Protein AF-A0A7S3LDG2-F1 (afdb_monomer)

Radius of gyration: 30.51 Å; Cα contacts (8 Å, |Δi|>4): 253; chains: 1; bounding box: 57×60×104 Å

Sequence (316 aa):
MTLLEIFLLYVCPTIGSIIATMMYASALHDLRRALWVGDLGVLDPFPFIFAAGCTLGWIIYGYFQWDPFLVAANLPGFFVSLWLNYGAAKLQYYRVFQRRMERNATSSHHHNMVAQQQGEERWDASPPLDSQEEEEEVAAVLGGAVGSSMGDTDDSHPDLLFFVPQETNFFRIMVAWAILATYASWFTTDKQTASTLCGWAVNVNMVFFYGAPLHTIRSVVRTHDSSAIHRPTLSMSLINTSFWMLYGVARTNVVIVAPNAAGFLLGVAQSILCMYYPVRKGRLGAVENGTTRISAPSSIHDMTPQPIAQDVDDFV

Nearest PDB structures (foldseek):
  5xpd-assembly1_A  TM=8.961E-01  e=2.579E-06  Arabidopsis thaliana
  5cth-assembly1_B  TM=8.483E-01  e=5.727E-06  Oryza sativa Japonica Group
  8iyj-assembly1_b5  TM=1.433E-01  e=5.806E+00  Mus musculus

InterPro domains:
  IPR004316 Sugar transporter SWEET repeat [PF03083] (15-82)
  IPR004316 Sugar transporter SWEET repeat [PF03083] (199-281)
  IPR047664 Sugar transporter SWEET [PTHR10791] (175-279)

Foldseek 3Di:
DDPLLCCQAPVLLVLLLVLLLVLLVVLVVLLVVCLVVLACVPPDLVLLLLQLLLLLLQLLLCVLVVNVSSNSSSVSSNVSSVVSLVSVQSSQVSVVVVVVVVVVVVVVVVVVVVVVVVVVVVVVPDDPPDDDDDPPPDPPPDDPDDDDDDDDDDPVDDPPDDGDPSRVSSVVSVVVSVVLSCCLVPPDPDSVSSSVSSLVVSVVSLVVSCVVLVVLLVVCVVVLALPSDDVVSLVSQLSSLVSQLSNCVSVVHCSSNVSSVVSNVSSVSSVVSCVRRPHDPPVVVCVVPVVPPPPPPPDPPPPDDDDDDDPDDDDD

pLDDT: mean 80.81, std 22.32, range [29.06, 98.44]

Organism: NCBI:txid265554

Mean predicted aligned error: 12.99 Å

Secondary structure (DSSP, 8-state):
--HHHHIIIIIHHHHHHHHHHHHHHHHHHHHHHHHHHTS-TT---HHHHHHHHHHHHHHHHHHHTT-HHHHHHHHHHHHHHHHHHHHHHHHHHHHHHHHHHHHHHHHHHHHHHHHHHHHHHHHHTPPPS---S-TTSSTTSS--------------S--TTPPPHHHHHHHHHHHHHHHHHHHHHHH-SSHHHHHHHHHHHHHHHHHHHTHHHHHHHHHHHHHT-GGGS-HHHHHHHHHHHHHHHHHHHHTT-HHHHHHHHHHHHHHHHHHHHHHHSPPPHHHHHHHHTT-------SSGGG--PPPPP-------

Solvent-accessible surface area (backbone atoms only — not comparable to full-atom values): 18033 Å² total; per-residue (Å²): 138,52,74,65,52,48,41,34,72,48,49,26,39,49,52,22,24,54,46,46,49,57,60,52,51,57,61,52,55,56,50,50,51,23,61,75,72,61,43,57,82,88,61,74,61,68,65,35,44,46,46,29,44,34,22,47,29,40,29,55,25,14,60,56,64,73,33,66,52,47,27,62,30,20,50,60,43,26,57,49,20,51,53,49,40,50,55,46,31,52,36,52,51,49,52,53,51,51,52,51,51,52,50,52,52,52,51,53,51,52,53,52,53,53,54,48,51,55,51,50,57,58,59,74,62,60,73,75,96,70,78,83,88,82,90,86,80,66,86,90,78,79,82,85,86,88,84,92,77,85,81,84,74,86,76,82,68,74,69,87,79,74,75,52,72,59,51,53,54,36,50,53,47,53,50,51,49,50,51,49,53,50,45,34,68,73,73,42,95,45,58,66,60,24,27,51,54,40,33,52,54,27,50,58,45,44,57,62,57,49,45,58,61,52,50,49,49,54,48,26,71,73,67,56,31,33,72,85,60,58,63,69,61,47,55,51,48,36,54,26,22,48,23,39,23,49,25,14,58,73,65,74,32,61,69,49,23,55,58,23,49,52,52,29,52,52,38,50,51,49,52,52,45,52,73,76,22,57,64,61,66,79,56,55,56,51,61,66,61,60,68,59,81,76,70,74,78,92,57,89,84,72,84,65,87,77,81,82,80,83,89,81,88,89,85,132

Structure (mmCIF, N/CA/C/O backbone):
data_AF-A0A7S3LDG2-F1
#
_entry.id   AF-A0A7S3LDG2-F1
#
loop_
_atom_site.group_PDB
_atom_site.id
_atom_site.type_symbol
_atom_site.label_atom_id
_atom_site.label_alt_id
_atom_site.label_comp_id
_atom_site.label_asym_id
_atom_site.label_entity_id
_atom_site.label_seq_id
_atom_site.pdbx_PDB_ins_code
_atom_site.Cartn_x
_atom_site.Cartn_y
_atom_site.Cartn_z
_atom_site.occupancy
_atom_site.B_iso_or_equiv
_atom_site.auth_seq_id
_atom_site.auth_comp_id
_atom_site.auth_asym_id
_atom_site.auth_atom_id
_atom_site.pdbx_PDB_model_num
ATOM 1 N N . MET A 1 1 ? -11.049 -4.145 32.630 1.00 80.12 1 MET A N 1
ATOM 2 C CA . MET A 1 1 ? -10.427 -4.570 31.366 1.00 80.12 1 MET A CA 1
ATOM 3 C C . MET A 1 1 ? -10.132 -6.060 31.465 1.00 80.12 1 MET A C 1
ATOM 5 O O . MET A 1 1 ? -9.442 -6.464 32.396 1.00 80.12 1 MET A O 1
ATOM 9 N N . THR A 1 2 ? -10.744 -6.876 30.614 1.00 95.38 2 THR A N 1
ATOM 10 C CA . THR A 1 2 ? -10.632 -8.344 30.623 1.00 95.38 2 THR A CA 1
ATOM 11 C C . THR A 1 2 ? -9.364 -8.815 29.899 1.00 95.38 2 THR A C 1
ATOM 13 O O . THR A 1 2 ? -8.773 -8.068 29.120 1.00 95.38 2 THR A O 1
ATOM 16 N N . LEU A 1 3 ? -8.948 -10.072 30.114 1.00 94.75 3 LEU A N 1
ATOM 17 C CA . LEU A 1 3 ? -7.830 -10.670 29.364 1.00 94.75 3 LEU A CA 1
ATOM 18 C C . LEU A 1 3 ? -8.085 -10.675 27.850 1.00 94.75 3 LEU A C 1
ATOM 20 O O . LEU A 1 3 ? -7.166 -10.440 27.069 1.00 94.75 3 LEU A O 1
ATOM 24 N N . LEU A 1 4 ? -9.337 -10.902 27.443 1.00 94.88 4 LEU A N 1
ATOM 25 C CA . LEU A 1 4 ? -9.741 -10.875 26.041 1.00 94.88 4 LEU A CA 1
ATOM 26 C C . LEU A 1 4 ? -9.604 -9.468 25.444 1.00 94.88 4 LEU A C 1
ATOM 28 O O . LEU A 1 4 ? -9.081 -9.325 24.344 1.00 94.88 4 LEU A O 1
ATOM 32 N N . GLU A 1 5 ? -10.014 -8.429 26.174 1.00 94.44 5 GLU A N 1
ATOM 33 C CA . GLU A 1 5 ? -9.846 -7.035 25.740 1.00 94.44 5 GLU A CA 1
ATOM 34 C C . GLU A 1 5 ? -8.369 -6.659 25.608 1.00 94.44 5 GLU A C 1
ATOM 36 O O . GLU A 1 5 ? -7.988 -6.047 24.615 1.00 94.44 5 GLU A O 1
ATOM 41 N N . ILE A 1 6 ? -7.520 -7.066 26.559 1.00 95.38 6 ILE A N 1
ATOM 42 C CA . ILE A 1 6 ? -6.069 -6.835 26.477 1.00 95.38 6 ILE A CA 1
ATOM 43 C C . ILE A 1 6 ? -5.499 -7.489 25.218 1.00 95.38 6 ILE A C 1
ATOM 45 O O . ILE A 1 6 ? -4.753 -6.865 24.461 1.00 95.38 6 ILE A O 1
ATOM 49 N N . PHE A 1 7 ? -5.868 -8.746 24.980 1.00 96.69 7 PHE A N 1
ATOM 50 C CA . PHE A 1 7 ? -5.414 -9.476 23.809 1.00 96.69 7 PHE A CA 1
ATOM 51 C C . PHE A 1 7 ? -5.850 -8.784 22.511 1.00 96.69 7 PHE A C 1
ATOM 53 O O . PHE A 1 7 ? -5.010 -8.460 21.673 1.00 96.69 7 PHE A O 1
ATOM 60 N N . LEU A 1 8 ? -7.143 -8.490 22.367 1.00 97.06 8 LEU A N 1
ATOM 61 C CA . LEU A 1 8 ? -7.692 -7.920 21.141 1.00 97.06 8 LEU A CA 1
ATOM 62 C C . LEU A 1 8 ? -7.223 -6.484 20.882 1.00 97.06 8 LEU A C 1
ATOM 64 O O . LEU A 1 8 ? -6.958 -6.147 19.734 1.00 97.06 8 LEU A O 1
ATOM 68 N N . LEU A 1 9 ? -7.109 -5.646 21.917 1.00 96.44 9 LEU A N 1
ATOM 69 C CA . LEU A 1 9 ? -6.833 -4.210 21.771 1.00 96.44 9 LEU A CA 1
ATOM 70 C C . LEU A 1 9 ? -5.348 -3.843 21.830 1.00 96.44 9 LEU A C 1
ATOM 72 O O . LEU A 1 9 ? -4.998 -2.742 21.414 1.00 96.44 9 LEU A O 1
ATOM 76 N N . TYR A 1 10 ? -4.482 -4.735 22.320 1.00 96.75 10 TYR A N 1
ATOM 77 C CA . TYR A 1 10 ? -3.044 -4.464 22.437 1.00 96.75 10 TYR A CA 1
ATOM 78 C C . TYR A 1 10 ? -2.186 -5.539 21.776 1.00 96.75 10 TYR A C 1
ATOM 80 O O . TYR A 1 10 ? -1.287 -5.208 21.005 1.00 96.75 10 TYR A O 1
ATOM 88 N N . VAL A 1 11 ? -2.452 -6.824 22.023 1.00 97.19 11 VAL A N 1
ATOM 89 C CA . VAL A 1 11 ? -1.614 -7.908 21.479 1.00 97.19 11 VAL A CA 1
ATOM 90 C C . VAL A 1 11 ? -1.823 -8.060 19.973 1.00 97.19 11 VAL A C 1
ATOM 92 O O . VAL A 1 11 ? -0.850 -8.018 19.222 1.00 97.19 11 VAL A O 1
ATOM 95 N N . CYS A 1 12 ? -3.075 -8.173 19.517 1.00 97.50 12 CYS A N 1
ATOM 96 C CA . CYS A 1 12 ? -3.403 -8.287 18.095 1.00 97.50 12 CYS A CA 1
ATOM 97 C C . CYS A 1 12 ? -2.798 -7.156 17.243 1.00 97.50 12 CYS A C 1
ATOM 99 O O . CYS A 1 12 ? -2.046 -7.468 16.317 1.00 97.50 12 CYS A O 1
ATOM 101 N N . PRO A 1 13 ? -3.039 -5.863 17.533 1.00 97.69 13 PRO A N 1
ATOM 102 C CA . PRO A 1 13 ? -2.482 -4.789 16.716 1.00 97.69 13 PRO A CA 1
ATOM 103 C C . PRO A 1 13 ? -0.955 -4.681 16.829 1.00 97.69 13 PRO A C 1
ATOM 105 O O . PRO A 1 13 ? -0.307 -4.307 15.852 1.00 97.69 13 PRO A O 1
ATOM 108 N N . THR A 1 14 ? -0.344 -5.059 17.960 1.00 97.75 14 THR A N 1
ATOM 109 C CA . THR A 1 14 ? 1.126 -5.101 18.085 1.00 97.75 14 THR A CA 1
ATOM 110 C C . THR A 1 14 ? 1.726 -6.159 17.163 1.00 97.75 14 THR A C 1
ATOM 112 O O . THR A 1 14 ? 2.640 -5.861 16.394 1.00 97.75 14 THR A O 1
ATOM 115 N N . ILE A 1 15 ? 1.191 -7.384 17.186 1.00 97.19 15 ILE A N 1
ATOM 116 C CA . ILE A 1 15 ? 1.654 -8.460 16.301 1.00 97.19 15 ILE A CA 1
ATOM 117 C C . ILE A 1 15 ? 1.398 -8.086 14.837 1.00 97.19 15 ILE A C 1
ATOM 119 O O . ILE A 1 15 ? 2.296 -8.228 14.007 1.00 97.19 15 ILE A O 1
ATOM 123 N N . GLY A 1 16 ? 0.219 -7.540 14.525 1.00 96.50 16 GLY A N 1
ATOM 124 C CA . GLY A 1 16 ? -0.091 -7.020 13.193 1.00 96.50 16 GLY A CA 1
ATOM 125 C C . GLY A 1 16 ? 0.907 -5.951 12.732 1.00 96.50 16 GLY A C 1
ATOM 126 O O . GLY A 1 16 ? 1.383 -5.991 11.603 1.00 96.50 16 GLY A O 1
ATOM 127 N N . SER A 1 17 ? 1.311 -5.035 13.612 1.00 95.88 17 SER A N 1
ATOM 128 C CA . SER A 1 17 ? 2.309 -4.000 13.292 1.00 95.88 17 SER A CA 1
ATOM 129 C C . SER A 1 17 ? 3.683 -4.594 12.954 1.00 95.88 17 SER A C 1
ATOM 131 O O . SER A 1 17 ? 4.334 -4.177 11.991 1.00 95.88 17 SER A O 1
ATOM 133 N N . ILE A 1 18 ? 4.119 -5.601 13.718 1.00 95.38 18 ILE A N 1
ATOM 134 C CA . ILE A 1 18 ? 5.397 -6.290 13.491 1.00 95.38 18 ILE A CA 1
ATOM 135 C C . ILE A 1 18 ? 5.369 -7.038 12.154 1.00 95.38 18 ILE A C 1
ATOM 137 O O . ILE A 1 18 ? 6.286 -6.890 11.345 1.00 95.38 18 ILE A O 1
ATOM 141 N N . ILE A 1 19 ? 4.305 -7.801 11.886 1.00 95.31 19 ILE A N 1
ATOM 142 C CA . ILE A 1 19 ? 4.184 -8.573 10.643 1.00 95.31 19 ILE A CA 1
ATOM 143 C C . ILE A 1 19 ? 4.097 -7.644 9.431 1.00 95.31 19 ILE A C 1
ATOM 145 O O . ILE A 1 19 ? 4.797 -7.878 8.447 1.00 95.31 19 ILE A O 1
ATOM 149 N N . ALA A 1 20 ? 3.306 -6.568 9.502 1.00 93.38 20 ALA A N 1
ATOM 150 C CA . ALA A 1 20 ? 3.241 -5.569 8.437 1.00 93.38 20 ALA A CA 1
ATOM 151 C C . ALA A 1 20 ? 4.639 -5.025 8.098 1.00 93.38 20 ALA A C 1
ATOM 153 O O . ALA A 1 20 ? 5.022 -4.980 6.929 1.00 93.38 20 ALA A O 1
ATOM 154 N N . THR A 1 21 ? 5.442 -4.718 9.122 1.00 90.88 21 THR A N 1
ATOM 155 C CA . THR A 1 21 ? 6.830 -4.264 8.951 1.00 90.88 21 THR A CA 1
ATOM 156 C C . THR A 1 21 ? 7.688 -5.297 8.215 1.00 90.88 21 THR A C 1
ATOM 158 O O . THR A 1 21 ? 8.424 -4.946 7.293 1.00 90.88 21 THR A O 1
ATOM 161 N N . MET A 1 22 ? 7.568 -6.579 8.569 1.00 91.00 22 MET A N 1
ATOM 162 C CA . MET A 1 22 ? 8.293 -7.664 7.897 1.00 91.00 22 MET A CA 1
ATOM 163 C C . MET A 1 22 ? 7.866 -7.836 6.435 1.00 91.00 22 MET A C 1
ATOM 165 O O . MET A 1 22 ? 8.712 -8.060 5.571 1.00 91.00 22 MET A O 1
ATOM 169 N N . MET A 1 23 ? 6.573 -7.697 6.133 1.00 90.12 23 MET A N 1
ATOM 170 C CA . MET A 1 23 ? 6.052 -7.842 4.770 1.00 90.12 23 MET A CA 1
ATOM 171 C C . MET A 1 23 ? 6.626 -6.791 3.807 1.00 90.12 23 MET A C 1
ATOM 173 O O . MET A 1 23 ? 6.877 -7.106 2.642 1.00 90.12 23 MET A O 1
ATOM 177 N N . TYR A 1 24 ? 6.920 -5.575 4.283 1.00 84.88 24 TYR A N 1
ATOM 178 C CA . TYR A 1 24 ? 7.561 -4.537 3.464 1.00 84.88 24 TYR A CA 1
ATOM 179 C C . TYR A 1 24 ? 8.989 -4.899 3.019 1.00 84.88 24 TYR A C 1
ATOM 181 O O . TYR A 1 24 ? 9.465 -4.383 2.006 1.00 84.88 24 TYR A O 1
ATOM 189 N N . ALA A 1 25 ? 9.670 -5.819 3.714 1.00 83.94 25 ALA A N 1
ATOM 190 C CA . ALA A 1 25 ? 11.033 -6.221 3.370 1.00 83.94 25 ALA A CA 1
ATOM 191 C C . ALA A 1 25 ? 11.132 -6.955 2.020 1.00 83.94 25 ALA A C 1
ATOM 193 O O . ALA A 1 25 ? 12.167 -6.865 1.358 1.00 83.94 25 ALA A O 1
ATOM 194 N N . SER A 1 26 ? 10.062 -7.632 1.581 1.00 82.06 26 SER A N 1
ATOM 195 C CA . SER A 1 26 ? 10.051 -8.368 0.307 1.00 82.06 26 SER A CA 1
ATOM 196 C C . SER A 1 26 ? 10.292 -7.436 -0.883 1.00 82.06 26 SER A C 1
ATOM 198 O O . SER A 1 26 ? 11.213 -7.653 -1.666 1.00 82.06 26 SER A O 1
ATOM 200 N N . ALA A 1 27 ? 9.523 -6.349 -0.984 1.00 85.00 27 ALA A N 1
ATOM 201 C CA . ALA A 1 27 ? 9.626 -5.410 -2.101 1.00 85.00 27 ALA A CA 1
ATOM 202 C C . ALA A 1 27 ? 10.972 -4.662 -2.121 1.00 85.00 27 ALA A C 1
ATOM 204 O O . ALA A 1 27 ? 11.490 -4.331 -3.189 1.00 85.00 27 ALA A O 1
ATOM 205 N N . LEU A 1 28 ? 11.571 -4.425 -0.945 1.00 87.50 28 LEU A N 1
ATOM 206 C CA . LEU A 1 28 ? 12.902 -3.819 -0.842 1.00 87.50 28 LEU A CA 1
ATOM 207 C C . LEU A 1 28 ? 13.969 -4.677 -1.511 1.00 87.50 28 LEU A C 1
ATOM 209 O O . LEU A 1 28 ? 14.847 -4.146 -2.189 1.00 87.50 28 LEU A O 1
ATOM 213 N N . HIS A 1 29 ? 13.921 -5.989 -1.293 1.00 86.81 29 HIS A N 1
ATOM 214 C CA . HIS A 1 29 ? 14.880 -6.907 -1.889 1.00 86.81 29 HIS A CA 1
ATOM 215 C C . HIS A 1 29 ? 14.775 -6.901 -3.422 1.00 86.81 29 HIS A C 1
ATOM 217 O O . HIS A 1 29 ? 15.798 -6.806 -4.105 1.00 86.81 29 HIS A O 1
ATOM 223 N N . ASP A 1 30 ? 13.553 -6.912 -3.955 1.00 88.06 30 ASP A N 1
ATOM 224 C CA . ASP A 1 30 ? 13.314 -6.956 -5.400 1.00 88.06 30 ASP A CA 1
ATOM 225 C C . ASP A 1 30 ? 13.772 -5.669 -6.097 1.00 88.06 30 ASP A C 1
ATOM 227 O O . ASP A 1 30 ? 14.489 -5.726 -7.099 1.00 88.06 30 ASP A O 1
ATOM 231 N N . LEU A 1 31 ? 13.462 -4.498 -5.530 1.00 92.88 31 LEU A N 1
ATOM 232 C CA . LEU A 1 31 ? 13.939 -3.238 -6.100 1.00 92.88 31 LEU A CA 1
ATOM 233 C C . LEU A 1 31 ? 15.450 -3.062 -5.946 1.00 92.88 31 LEU A C 1
ATOM 235 O O . LEU A 1 31 ? 16.095 -2.546 -6.854 1.00 92.88 31 LEU A O 1
ATOM 239 N N . ARG A 1 32 ? 16.046 -3.489 -4.823 1.00 93.25 32 ARG A N 1
ATOM 240 C CA . ARG A 1 32 ? 17.511 -3.458 -4.673 1.00 93.25 32 ARG A CA 1
ATOM 241 C C . ARG A 1 32 ? 18.171 -4.235 -5.801 1.00 93.25 32 ARG A C 1
ATOM 243 O O . ARG A 1 32 ? 19.106 -3.723 -6.403 1.00 93.25 32 ARG A O 1
ATOM 250 N N . ARG A 1 33 ? 17.664 -5.427 -6.121 1.00 91.94 33 ARG A N 1
ATOM 251 C CA . ARG A 1 33 ? 18.159 -6.224 -7.248 1.00 91.94 33 ARG A CA 1
ATOM 252 C C . ARG A 1 33 ? 18.033 -5.472 -8.576 1.00 91.94 33 ARG A C 1
ATOM 254 O O . ARG A 1 33 ? 19.012 -5.411 -9.309 1.00 91.94 33 ARG A O 1
ATOM 261 N N . ALA A 1 34 ? 16.882 -4.863 -8.853 1.00 92.75 34 ALA A N 1
ATOM 262 C CA . ALA A 1 34 ? 16.684 -4.059 -10.062 1.00 92.75 34 ALA A CA 1
ATOM 263 C C . ALA A 1 34 ? 17.660 -2.867 -10.145 1.00 92.75 34 ALA A C 1
ATOM 265 O O . ALA A 1 34 ? 18.230 -2.597 -11.197 1.00 92.75 34 ALA A O 1
ATOM 266 N N . LEU A 1 35 ? 17.929 -2.192 -9.021 1.00 94.19 35 LEU A N 1
ATOM 267 C CA . LEU A 1 35 ? 18.903 -1.097 -8.946 1.00 94.19 35 LEU A CA 1
ATOM 268 C C . LEU A 1 35 ? 20.339 -1.553 -9.220 1.00 94.19 35 LEU A C 1
ATOM 270 O O . LEU A 1 35 ? 21.079 -0.821 -9.868 1.00 94.19 35 LEU A O 1
ATOM 274 N N . TRP A 1 36 ? 20.725 -2.738 -8.741 1.00 93.00 36 TRP A N 1
ATOM 275 C CA . TRP A 1 36 ? 22.037 -3.325 -9.031 1.00 93.00 36 TRP A CA 1
ATOM 276 C C . TRP A 1 36 ? 22.201 -3.678 -10.509 1.00 93.00 36 TRP A C 1
ATOM 278 O O . TRP A 1 36 ? 23.270 -3.461 -11.067 1.00 93.00 36 TRP A O 1
ATOM 288 N N . VAL A 1 37 ? 21.147 -4.212 -11.131 1.00 92.62 37 VAL A N 1
ATOM 289 C CA . VAL A 1 37 ? 21.134 -4.545 -12.564 1.00 92.62 37 VAL A CA 1
ATOM 290 C C . VAL A 1 37 ? 21.054 -3.285 -13.435 1.00 92.62 37 VAL A C 1
ATOM 292 O O . VAL A 1 37 ? 21.522 -3.293 -14.567 1.00 92.62 37 VAL A O 1
ATOM 295 N N . GLY A 1 38 ? 20.486 -2.195 -12.915 1.00 91.31 38 GLY A N 1
ATOM 296 C CA . GLY A 1 38 ? 20.256 -0.964 -13.672 1.00 91.31 38 GLY A CA 1
ATOM 297 C C . GLY A 1 38 ? 19.013 -1.016 -14.565 1.00 91.31 38 GLY A C 1
ATOM 298 O O . GLY A 1 38 ? 18.793 -0.097 -15.347 1.00 91.31 38 GLY A O 1
ATOM 299 N N . ASP A 1 39 ? 18.170 -2.043 -14.424 1.00 89.62 39 ASP A N 1
ATOM 300 C CA . ASP A 1 39 ? 16.914 -2.178 -15.159 1.00 89.62 39 ASP A CA 1
ATOM 301 C C . ASP A 1 39 ? 15.796 -2.739 -14.270 1.00 89.62 39 ASP A C 1
ATOM 303 O O . ASP A 1 39 ? 16.020 -3.585 -13.402 1.00 89.62 39 ASP A O 1
ATOM 307 N N . LEU A 1 40 ? 14.565 -2.267 -14.499 1.00 87.75 40 LEU A N 1
ATOM 308 C CA . LEU A 1 40 ? 13.373 -2.759 -13.798 1.00 87.75 40 LEU A CA 1
ATOM 309 C C . LEU A 1 40 ? 13.045 -4.211 -14.173 1.00 87.75 40 LEU A C 1
ATOM 311 O O . LEU A 1 40 ? 12.457 -4.929 -13.364 1.00 87.75 40 LEU A O 1
ATOM 315 N N . GLY A 1 41 ? 13.411 -4.661 -15.378 1.00 87.31 41 GLY A N 1
ATOM 316 C CA . GLY A 1 41 ? 13.072 -5.989 -15.874 1.00 87.31 41 GLY A CA 1
ATOM 317 C C . GLY A 1 41 ? 11.570 -6.267 -15.773 1.00 87.31 41 GLY A C 1
ATOM 318 O O . GLY A 1 41 ? 10.748 -5.528 -16.313 1.00 87.31 41 GLY A O 1
ATOM 319 N N . VAL A 1 42 ? 11.220 -7.332 -15.049 1.00 84.56 42 VAL A N 1
ATOM 320 C CA . VAL A 1 42 ? 9.832 -7.772 -14.807 1.00 84.56 42 VAL A CA 1
ATOM 321 C C . VAL A 1 42 ? 9.170 -7.112 -13.590 1.00 84.56 42 VAL A C 1
ATOM 323 O O . VAL A 1 42 ? 8.019 -7.421 -13.285 1.00 84.56 42 VAL A O 1
ATOM 326 N N . LEU A 1 43 ? 9.888 -6.254 -12.859 1.00 87.75 43 LEU A N 1
ATOM 327 C CA . LEU A 1 43 ? 9.361 -5.584 -11.675 1.00 87.75 43 LEU A CA 1
ATOM 328 C C . LEU A 1 43 ? 8.421 -4.453 -12.098 1.00 87.75 43 LEU A C 1
ATOM 330 O O . LEU A 1 43 ? 8.864 -3.437 -12.633 1.00 87.75 43 LEU A O 1
ATOM 334 N N . ASP A 1 44 ? 7.129 -4.619 -11.826 1.00 88.44 44 ASP A N 1
ATOM 335 C CA . ASP A 1 44 ? 6.136 -3.568 -12.033 1.00 88.44 44 ASP A CA 1
ATOM 336 C C . ASP A 1 44 ? 6.191 -2.556 -10.874 1.00 88.44 44 ASP A C 1
ATOM 338 O O . ASP A 1 44 ? 5.944 -2.935 -9.724 1.00 88.44 44 ASP A O 1
ATOM 342 N N . PRO A 1 45 ? 6.516 -1.276 -11.131 1.00 90.75 45 PRO A N 1
ATOM 343 C CA . PRO A 1 45 ? 6.594 -0.266 -10.086 1.00 90.75 45 PRO A CA 1
ATOM 344 C C . PRO A 1 45 ? 5.231 0.351 -9.727 1.00 90.75 45 PRO A C 1
ATOM 346 O O . PRO A 1 45 ? 5.135 1.102 -8.751 1.00 90.75 45 PRO A O 1
ATOM 349 N N . PHE A 1 46 ? 4.166 0.045 -10.476 1.00 89.62 46 PHE A N 1
ATOM 350 C CA . PHE A 1 46 ? 2.834 0.612 -10.262 1.00 89.62 46 PHE A CA 1
ATOM 351 C C . PHE A 1 46 ? 2.253 0.329 -8.860 1.00 89.62 46 PHE A C 1
ATOM 353 O O . PHE A 1 46 ? 1.767 1.271 -8.224 1.00 89.62 46 PHE A O 1
ATOM 360 N N . PRO A 1 47 ? 2.363 -0.888 -8.283 1.00 90.88 47 PRO A N 1
ATOM 361 C CA . PRO A 1 47 ? 1.889 -1.164 -6.924 1.00 90.88 47 PRO A CA 1
ATOM 362 C C . PRO A 1 47 ? 2.562 -0.314 -5.837 1.00 90.88 47 PRO A C 1
ATOM 364 O O . PRO A 1 47 ? 1.948 -0.054 -4.802 1.00 90.88 47 PRO A O 1
ATOM 367 N N . PHE A 1 48 ? 3.795 0.162 -6.056 1.00 93.50 48 PHE A N 1
ATOM 368 C CA . PHE A 1 48 ? 4.507 0.993 -5.077 1.00 93.50 48 PHE A CA 1
ATOM 369 C C . PHE A 1 48 ? 3.833 2.355 -4.880 1.00 93.50 48 PHE A C 1
ATOM 371 O O . PHE A 1 48 ? 3.863 2.906 -3.777 1.00 93.50 48 PHE A O 1
ATOM 378 N N . ILE A 1 49 ? 3.190 2.886 -5.923 1.00 94.38 49 ILE A N 1
ATOM 379 C CA . ILE A 1 49 ? 2.491 4.176 -5.887 1.00 94.38 49 ILE A CA 1
ATOM 380 C C . ILE A 1 49 ? 1.271 4.085 -4.963 1.00 94.38 49 ILE A C 1
ATOM 382 O O . ILE A 1 49 ? 1.095 4.911 -4.063 1.00 94.38 49 ILE A O 1
ATOM 386 N N . PHE A 1 50 ? 0.465 3.033 -5.125 1.00 93.56 50 PHE A N 1
ATOM 387 C CA . PHE A 1 50 ? -0.692 2.783 -4.261 1.00 93.56 50 PHE A CA 1
ATOM 388 C C . PHE A 1 50 ? -0.270 2.388 -2.851 1.00 93.56 50 PHE A C 1
ATOM 390 O O . PHE A 1 50 ? -0.887 2.850 -1.901 1.00 93.56 50 PHE A O 1
ATOM 397 N N . ALA A 1 51 ? 0.821 1.635 -2.681 1.00 93.81 51 ALA A N 1
ATOM 398 C CA . ALA A 1 51 ? 1.356 1.320 -1.356 1.00 93.81 51 ALA A CA 1
ATOM 399 C C . ALA A 1 51 ? 1.702 2.588 -0.549 1.00 93.81 51 ALA A C 1
ATOM 401 O O . ALA A 1 51 ? 1.339 2.691 0.627 1.00 93.81 51 ALA A O 1
ATOM 402 N N . ALA A 1 52 ? 2.323 3.590 -1.186 1.00 95.88 52 ALA A N 1
ATOM 403 C CA . ALA A 1 52 ? 2.584 4.884 -0.553 1.00 95.88 52 ALA A CA 1
ATOM 404 C C . ALA A 1 52 ? 1.282 5.607 -0.170 1.00 95.88 52 ALA A C 1
ATOM 406 O O . ALA A 1 52 ? 1.152 6.104 0.947 1.00 95.88 52 ALA A O 1
ATOM 407 N N . GLY A 1 53 ? 0.297 5.631 -1.073 1.00 96.06 53 GLY A N 1
ATOM 408 C CA . GLY A 1 53 ? -1.014 6.222 -0.800 1.00 96.06 53 GLY A CA 1
ATOM 409 C C . GLY A 1 53 ? -1.762 5.524 0.339 1.00 96.06 53 GLY A C 1
ATOM 410 O O . GLY A 1 53 ? -2.304 6.186 1.218 1.00 96.06 53 GLY A O 1
ATOM 411 N N . CYS A 1 54 ? -1.765 4.194 0.359 1.00 95.44 54 CYS A N 1
ATOM 412 C CA . CYS A 1 54 ? -2.387 3.389 1.402 1.00 95.44 54 CYS A CA 1
ATOM 413 C C . CYS A 1 54 ? -1.754 3.641 2.770 1.00 95.44 54 CYS A C 1
ATOM 415 O O . CYS A 1 54 ? -2.467 3.907 3.734 1.00 95.44 54 CYS A O 1
ATOM 417 N N . THR A 1 55 ? -0.425 3.574 2.859 1.00 96.69 55 THR A N 1
ATOM 418 C CA . THR A 1 55 ? 0.291 3.770 4.129 1.00 96.69 55 THR A CA 1
ATOM 419 C C . THR A 1 55 ? 0.104 5.187 4.662 1.00 96.69 55 THR A C 1
ATOM 421 O O . THR A 1 55 ? -0.206 5.349 5.841 1.00 96.69 55 THR A O 1
ATOM 424 N N . LEU A 1 56 ? 0.166 6.208 3.800 1.00 98.00 56 LEU A N 1
ATOM 425 C CA . LEU A 1 56 ? -0.147 7.588 4.176 1.00 98.00 56 LEU A CA 1
ATOM 426 C C . LEU A 1 56 ? -1.599 7.743 4.650 1.00 98.00 56 LEU A C 1
ATOM 428 O O . LEU A 1 56 ? -1.847 8.341 5.697 1.00 98.00 56 LEU A O 1
ATOM 432 N N . GLY A 1 57 ? -2.554 7.168 3.918 1.00 97.81 57 GLY A N 1
ATOM 433 C CA . GLY A 1 57 ? -3.970 7.208 4.273 1.00 97.81 57 GLY A CA 1
ATOM 434 C C . GLY A 1 57 ? -4.263 6.584 5.635 1.00 97.81 57 GLY A C 1
ATOM 435 O O . GLY A 1 57 ? -5.005 7.160 6.429 1.00 97.81 57 GLY A O 1
ATOM 436 N N . TRP A 1 58 ? -3.631 5.451 5.952 1.00 97.88 58 TRP A N 1
ATOM 437 C CA . TRP A 1 58 ? -3.765 4.804 7.258 1.00 97.88 58 TRP A CA 1
ATOM 438 C C . TRP A 1 58 ? -3.100 5.584 8.392 1.00 97.88 58 TRP A C 1
ATOM 440 O O . TRP A 1 58 ? -3.637 5.599 9.498 1.00 97.88 58 TRP A O 1
ATOM 450 N N . ILE A 1 59 ? -1.979 6.264 8.131 1.00 98.25 59 ILE A N 1
ATOM 451 C CA . ILE A 1 59 ? -1.350 7.174 9.101 1.00 98.25 59 ILE A CA 1
ATOM 452 C C . ILE A 1 59 ? -2.291 8.344 9.414 1.00 98.25 59 ILE A C 1
ATOM 454 O O . ILE A 1 59 ? -2.539 8.630 10.583 1.00 98.25 59 ILE A O 1
ATOM 458 N N . ILE A 1 60 ? -2.860 8.984 8.386 1.00 97.75 60 ILE A N 1
ATOM 459 C CA . ILE A 1 60 ? -3.813 10.095 8.546 1.00 97.75 60 ILE A CA 1
ATOM 460 C C . ILE A 1 60 ? -5.070 9.624 9.289 1.00 97.75 60 ILE A C 1
ATOM 462 O O . ILE A 1 60 ? -5.526 10.270 10.231 1.00 97.75 60 ILE A O 1
ATOM 466 N N . TYR A 1 61 ? -5.621 8.473 8.900 1.00 98.00 61 TYR A N 1
ATOM 467 C CA . TYR A 1 61 ? -6.787 7.893 9.557 1.00 98.00 61 TYR A CA 1
ATOM 468 C C . TYR A 1 61 ? -6.508 7.553 11.030 1.00 98.00 61 TYR A C 1
ATOM 470 O O . TYR A 1 61 ? -7.281 7.933 11.910 1.00 98.00 61 TYR A O 1
ATOM 478 N N . GLY A 1 62 ? -5.376 6.899 11.313 1.00 97.38 62 GLY A N 1
ATOM 479 C CA . GLY A 1 62 ? -4.932 6.582 12.670 1.00 97.38 62 GLY A CA 1
ATOM 480 C C . GLY A 1 62 ? -4.743 7.831 13.530 1.00 97.38 62 GLY A C 1
ATOM 481 O O . GLY A 1 62 ? -5.157 7.841 14.688 1.00 97.38 62 GLY A O 1
ATOM 482 N N . TYR A 1 63 ? -4.219 8.917 12.951 1.00 96.75 63 TYR A N 1
ATOM 483 C CA . TYR A 1 63 ? -4.127 10.217 13.616 1.00 96.75 63 TYR A CA 1
ATOM 484 C C . TYR A 1 63 ? -5.507 10.749 14.040 1.00 96.75 63 TYR A C 1
ATOM 486 O O . TYR A 1 63 ? -5.702 11.080 15.210 1.00 96.75 63 TYR A O 1
ATOM 494 N N . PHE A 1 64 ? -6.496 10.770 13.138 1.00 95.94 64 PHE A N 1
ATOM 495 C CA . PHE A 1 64 ? -7.848 11.238 13.479 1.00 95.94 64 PHE A CA 1
ATOM 496 C C . PHE A 1 64 ? -8.579 10.326 14.473 1.00 95.94 64 PHE A C 1
ATOM 498 O O . PHE A 1 64 ? -9.392 10.804 15.266 1.00 95.94 64 PHE A O 1
ATOM 505 N N . GLN A 1 65 ? -8.293 9.024 14.450 1.00 95.25 65 GLN A N 1
ATOM 506 C CA . GLN A 1 65 ? -8.851 8.042 15.382 1.00 95.25 65 GLN A CA 1
ATOM 507 C C . GLN A 1 65 ? -8.120 7.954 16.724 1.00 95.25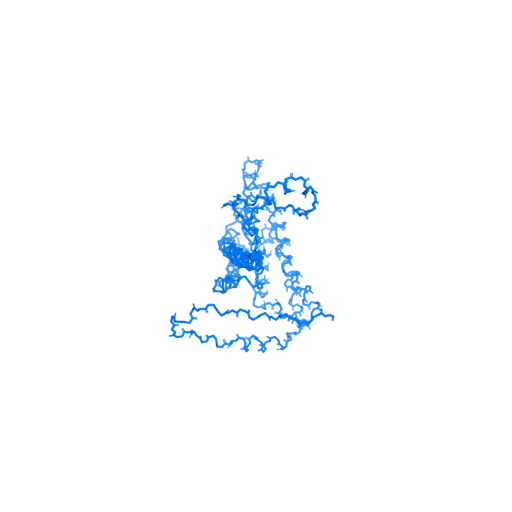 65 GLN A C 1
ATOM 509 O O . GLN A 1 65 ? -8.549 7.179 17.582 1.00 95.25 65 GLN A O 1
ATOM 514 N N . TRP A 1 66 ? -7.045 8.726 16.921 1.00 95.38 66 TRP A N 1
ATOM 515 C CA . TRP A 1 66 ? -6.155 8.590 18.080 1.00 95.38 66 TRP A CA 1
ATOM 516 C C . TRP A 1 66 ? -5.702 7.138 18.290 1.00 95.38 66 TRP A C 1
ATOM 518 O O . TRP A 1 66 ? -5.650 6.634 19.411 1.00 95.38 66 TRP A O 1
ATOM 528 N N . ASP A 1 67 ? -5.407 6.449 17.188 1.00 96.69 67 ASP A N 1
ATOM 529 C CA . ASP A 1 67 ? -4.985 5.056 17.172 1.00 96.69 67 ASP A CA 1
ATOM 530 C C . ASP A 1 67 ? -3.475 4.964 16.888 1.00 96.69 67 ASP A C 1
ATOM 532 O O . ASP A 1 67 ? -3.054 5.024 15.725 1.00 96.69 67 ASP A O 1
ATOM 536 N N . PRO A 1 68 ? -2.636 4.817 17.932 1.00 96.50 68 PRO A N 1
ATOM 537 C CA . PRO A 1 68 ? -1.191 4.765 17.758 1.00 96.50 68 PRO A CA 1
ATOM 538 C C . PRO A 1 68 ? -0.734 3.498 17.033 1.00 96.50 68 PRO A C 1
ATOM 540 O O . PRO A 1 68 ? 0.312 3.526 16.389 1.00 96.50 68 PRO A O 1
ATOM 543 N N . PHE A 1 69 ? -1.495 2.401 17.098 1.00 97.44 69 PHE A N 1
ATOM 544 C CA . PHE A 1 69 ? -1.118 1.160 16.429 1.00 97.44 69 PHE A CA 1
ATOM 545 C C . PHE A 1 69 ? -1.247 1.288 14.918 1.00 97.44 69 PHE A C 1
ATOM 547 O O . PHE A 1 69 ? -0.340 0.883 14.195 1.00 97.44 69 PHE A O 1
ATOM 554 N N . LEU A 1 70 ? -2.332 1.898 14.431 1.00 96.94 70 LEU A N 1
ATOM 555 C CA . LEU A 1 70 ? -2.497 2.166 13.000 1.00 96.94 70 LEU A CA 1
ATOM 556 C C . LEU A 1 70 ? -1.364 3.039 12.454 1.00 96.94 70 LEU A C 1
ATOM 558 O O . LEU A 1 70 ? -0.811 2.737 11.395 1.00 96.94 70 LEU A O 1
ATOM 562 N N . VAL A 1 71 ? -0.986 4.087 13.190 1.00 97.31 71 VAL A N 1
ATOM 563 C CA . VAL A 1 71 ? 0.134 4.956 12.806 1.00 97.31 71 VAL A CA 1
ATOM 564 C C . VAL A 1 71 ? 1.447 4.169 12.810 1.00 97.31 71 VAL A C 1
ATOM 566 O O . VAL A 1 71 ? 2.158 4.160 11.805 1.00 97.31 71 VAL A O 1
ATOM 569 N N . ALA A 1 72 ? 1.749 3.458 13.899 1.00 95.94 72 ALA A N 1
ATOM 570 C CA . ALA A 1 72 ? 2.994 2.710 14.055 1.00 95.94 72 ALA A CA 1
ATOM 571 C C . ALA A 1 72 ? 3.162 1.595 13.010 1.00 95.94 72 ALA A C 1
ATOM 573 O O . ALA A 1 72 ? 4.262 1.398 12.502 1.00 95.94 72 ALA A O 1
ATOM 574 N N . ALA A 1 73 ? 2.087 0.897 12.643 1.00 96.06 73 ALA A N 1
ATOM 575 C CA . ALA A 1 73 ? 2.120 -0.185 11.661 1.00 96.06 73 ALA A CA 1
ATOM 576 C C . ALA A 1 73 ? 2.392 0.287 10.228 1.00 96.06 73 ALA A C 1
ATOM 578 O O . ALA A 1 73 ? 2.957 -0.448 9.416 1.00 96.06 73 ALA A O 1
ATOM 579 N N . ASN A 1 74 ? 1.964 1.507 9.900 1.00 97.25 74 ASN A N 1
ATOM 580 C CA . ASN A 1 74 ? 2.028 2.035 8.540 1.00 97.25 74 ASN A CA 1
ATOM 581 C C . ASN A 1 74 ? 3.228 2.957 8.318 1.00 97.25 74 ASN A C 1
ATOM 583 O O . ASN A 1 74 ? 3.675 3.098 7.181 1.00 97.25 74 ASN A O 1
ATOM 587 N N . LEU A 1 75 ? 3.795 3.534 9.381 1.00 95.81 75 LEU A N 1
ATOM 588 C CA . LEU A 1 75 ? 4.929 4.449 9.284 1.00 95.81 75 LEU A CA 1
ATOM 589 C C . LEU A 1 75 ? 6.179 3.811 8.636 1.00 95.81 75 LEU A C 1
ATOM 591 O O . LEU A 1 75 ? 6.702 4.405 7.691 1.00 95.81 75 LEU A O 1
ATOM 595 N N . PRO A 1 76 ? 6.635 2.598 9.022 1.00 95.38 76 PRO A N 1
ATOM 596 C CA . PRO A 1 76 ? 7.742 1.933 8.329 1.00 95.38 76 PRO A CA 1
ATOM 597 C C . PRO A 1 76 ? 7.434 1.686 6.849 1.00 95.38 76 PRO A C 1
ATOM 599 O O . PRO A 1 76 ? 8.276 1.923 5.983 1.00 95.38 76 PRO A O 1
ATOM 602 N N . GLY A 1 77 ? 6.203 1.262 6.553 1.00 94.31 77 GLY A N 1
ATOM 603 C CA . GLY A 1 77 ? 5.729 1.017 5.194 1.00 94.31 77 GLY A CA 1
ATOM 604 C C . GLY A 1 77 ? 5.722 2.260 4.323 1.00 94.31 77 GLY A C 1
ATOM 605 O O . GLY A 1 77 ? 6.068 2.179 3.147 1.00 94.31 77 GLY A O 1
ATOM 606 N N . PHE A 1 78 ? 5.382 3.413 4.896 1.00 96.06 78 PHE A N 1
ATOM 607 C CA . PHE A 1 78 ? 5.412 4.684 4.188 1.00 96.06 78 PHE A CA 1
ATOM 608 C C . PHE A 1 78 ? 6.836 5.034 3.757 1.00 96.06 78 PHE A C 1
ATOM 610 O O . PHE A 1 78 ? 7.074 5.243 2.570 1.00 96.06 78 PHE A O 1
ATOM 617 N N . PHE A 1 79 ? 7.811 4.985 4.671 1.00 96.00 79 PHE A N 1
ATOM 618 C CA . PHE A 1 79 ? 9.215 5.249 4.332 1.00 96.00 79 PHE A CA 1
ATOM 619 C C . PHE A 1 79 ? 9.780 4.252 3.318 1.00 96.00 79 PHE A C 1
ATOM 621 O O . PHE A 1 79 ? 10.470 4.649 2.378 1.00 96.00 79 PHE A O 1
ATOM 628 N N . VAL A 1 80 ? 9.448 2.966 3.461 1.00 95.38 80 VAL A N 1
ATOM 629 C CA . VAL A 1 80 ? 9.799 1.955 2.457 1.00 95.38 80 VAL A CA 1
ATOM 630 C C . VAL A 1 80 ? 9.170 2.298 1.109 1.00 95.38 80 VAL A C 1
ATOM 632 O O . VAL A 1 80 ? 9.857 2.263 0.094 1.00 95.38 80 VAL A O 1
ATOM 635 N N . SER A 1 81 ? 7.902 2.698 1.080 1.00 95.19 81 SER A N 1
ATOM 636 C CA . SER A 1 81 ? 7.213 3.063 -0.159 1.00 95.19 81 SER A CA 1
ATOM 637 C C . SER A 1 81 ? 7.820 4.306 -0.816 1.00 95.19 81 SER A C 1
ATOM 639 O O . SER A 1 81 ? 7.929 4.337 -2.039 1.00 95.19 81 SER A O 1
ATOM 641 N N . LEU A 1 82 ? 8.282 5.298 -0.046 1.00 96.00 82 LEU A N 1
ATOM 642 C CA . LEU A 1 82 ? 9.032 6.441 -0.586 1.00 96.00 82 LEU A CA 1
ATOM 643 C C . LEU A 1 82 ? 10.313 5.978 -1.286 1.00 96.00 82 LEU A C 1
ATOM 645 O O . LEU A 1 82 ? 10.563 6.346 -2.434 1.00 96.00 82 LEU A O 1
ATOM 649 N N . TRP A 1 83 ? 11.088 5.118 -0.622 1.00 96.00 83 TRP A N 1
ATOM 650 C CA . TRP A 1 83 ? 12.299 4.539 -1.200 1.00 96.00 83 TRP A CA 1
ATOM 651 C C . TRP A 1 83 ? 12.003 3.735 -2.471 1.00 96.00 83 TRP A C 1
ATOM 653 O O . TRP A 1 83 ? 12.724 3.852 -3.464 1.00 96.00 83 TRP A O 1
ATOM 663 N N . LEU A 1 84 ? 10.923 2.947 -2.461 1.00 95.38 84 LEU A N 1
ATOM 664 C CA . LEU A 1 84 ? 10.526 2.128 -3.601 1.00 95.38 84 LEU A CA 1
ATOM 665 C C . LEU A 1 84 ? 10.165 2.978 -4.825 1.00 95.38 84 LEU A C 1
ATOM 667 O O . LEU A 1 84 ? 10.645 2.718 -5.928 1.00 95.38 84 LEU A O 1
ATOM 671 N N . ASN A 1 85 ? 9.360 4.022 -4.623 1.00 96.81 85 ASN A N 1
ATOM 672 C CA . ASN A 1 85 ? 8.968 4.935 -5.694 1.00 96.81 85 ASN A CA 1
ATOM 673 C C . ASN A 1 85 ? 10.162 5.722 -6.238 1.00 96.81 85 ASN A C 1
ATOM 675 O O . ASN A 1 85 ? 10.299 5.843 -7.454 1.00 96.81 85 ASN A O 1
ATOM 679 N N . TYR A 1 86 ? 11.055 6.191 -5.363 1.00 96.19 86 TYR A N 1
ATOM 680 C CA . TYR A 1 86 ? 12.283 6.866 -5.777 1.00 96.19 86 TYR A CA 1
ATOM 681 C C . TYR A 1 86 ? 13.177 5.956 -6.630 1.00 96.19 86 TYR A C 1
ATOM 683 O O . TYR A 1 86 ? 13.598 6.344 -7.720 1.00 96.19 86 TYR A O 1
ATOM 691 N N . GLY A 1 87 ? 13.445 4.727 -6.176 1.00 95.81 87 GLY A N 1
ATOM 692 C CA . GLY A 1 87 ? 14.290 3.796 -6.926 1.00 95.81 87 GLY A CA 1
ATOM 693 C C . GLY A 1 87 ? 13.672 3.385 -8.266 1.00 95.81 87 GLY A C 1
ATOM 694 O O . GLY A 1 87 ? 14.381 3.315 -9.268 1.00 95.81 87 GLY A O 1
ATOM 695 N N . ALA A 1 88 ? 12.351 3.192 -8.318 1.00 95.94 88 ALA A N 1
ATOM 696 C CA . ALA A 1 88 ? 11.645 2.930 -9.568 1.00 95.94 88 ALA A CA 1
ATOM 697 C C . ALA A 1 88 ? 11.714 4.118 -10.542 1.00 95.94 88 ALA A C 1
ATOM 699 O O . ALA A 1 88 ? 12.005 3.921 -11.723 1.00 95.94 88 ALA A O 1
ATOM 700 N N . ALA A 1 89 ? 11.505 5.347 -10.058 1.00 95.88 89 ALA A N 1
ATOM 701 C CA . ALA A 1 89 ? 11.636 6.553 -10.873 1.00 95.88 89 ALA A CA 1
ATOM 702 C C . ALA A 1 89 ? 13.065 6.700 -11.416 1.00 95.88 89 ALA A C 1
ATOM 704 O O . ALA A 1 89 ? 13.250 6.913 -12.612 1.00 95.88 89 ALA A O 1
ATOM 705 N N . LYS A 1 90 ? 14.083 6.484 -10.571 1.00 95.25 90 LYS A N 1
ATOM 706 C CA . LYS A 1 90 ? 15.496 6.504 -10.978 1.00 95.25 90 LYS A CA 1
ATOM 707 C C . LYS A 1 90 ? 15.778 5.544 -12.138 1.00 95.25 90 LYS A C 1
ATOM 709 O O . LYS A 1 90 ? 16.433 5.934 -13.102 1.00 95.25 90 LYS A O 1
ATOM 714 N N . LEU A 1 91 ? 15.275 4.311 -12.069 1.00 94.56 91 LEU A N 1
ATOM 715 C CA . LEU A 1 91 ? 15.446 3.329 -13.145 1.00 94.56 91 LEU A CA 1
ATOM 716 C C . LEU A 1 91 ? 14.709 3.735 -14.430 1.00 94.56 91 LEU A C 1
ATOM 718 O O . LEU A 1 91 ? 15.231 3.541 -15.526 1.00 94.56 91 LEU A O 1
ATOM 722 N N . GLN A 1 92 ? 13.530 4.351 -14.319 1.00 93.75 92 GLN A N 1
ATOM 723 C CA . GLN A 1 92 ? 12.824 4.890 -15.486 1.00 93.75 92 GLN A CA 1
ATOM 724 C C . GLN A 1 92 ? 13.599 6.034 -16.150 1.00 93.75 92 GLN A C 1
ATOM 726 O O . GLN A 1 92 ? 13.712 6.051 -17.376 1.00 93.75 92 GLN A O 1
ATOM 731 N N . TYR A 1 93 ? 14.181 6.946 -15.366 1.00 93.12 93 TYR A N 1
ATOM 732 C CA . TYR A 1 93 ? 15.054 7.997 -15.893 1.00 93.12 93 TYR A CA 1
ATOM 733 C C . TYR A 1 93 ? 16.264 7.413 -16.612 1.00 93.12 93 TYR A C 1
ATOM 735 O O . TYR A 1 93 ? 16.572 7.835 -17.726 1.00 93.12 93 TYR A O 1
ATOM 743 N N . TYR A 1 94 ? 16.912 6.414 -16.009 1.00 91.25 94 TYR A N 1
ATOM 744 C CA . TYR A 1 94 ? 18.060 5.742 -16.609 1.00 91.25 94 TYR A CA 1
ATOM 745 C C . TYR A 1 94 ? 17.706 5.126 -17.970 1.00 91.25 94 TYR A C 1
ATOM 747 O O . TYR A 1 94 ? 18.398 5.373 -18.955 1.00 91.25 94 TYR A O 1
ATOM 755 N N . ARG A 1 95 ? 16.558 4.443 -18.066 1.00 90.75 95 ARG A N 1
ATOM 756 C CA . ARG A 1 95 ? 16.052 3.875 -19.325 1.00 90.75 95 ARG A CA 1
ATOM 757 C C . ARG A 1 95 ? 15.782 4.942 -20.392 1.00 90.75 95 ARG A C 1
ATOM 759 O O . ARG A 1 95 ? 16.095 4.733 -21.561 1.00 90.75 95 ARG A O 1
ATOM 766 N N . VAL A 1 96 ? 15.188 6.080 -20.023 1.00 89.75 96 VAL A N 1
ATOM 767 C CA . VAL A 1 96 ? 14.951 7.191 -20.967 1.00 89.75 96 VAL A CA 1
ATOM 768 C C . VAL A 1 96 ? 16.274 7.781 -21.449 1.00 89.75 96 VAL A C 1
ATOM 770 O O . VAL A 1 96 ? 16.435 8.037 -22.640 1.00 89.75 96 VAL A O 1
ATOM 773 N N . PHE A 1 97 ? 17.224 7.973 -20.537 1.00 89.25 97 PHE A N 1
ATOM 774 C CA . PHE A 1 97 ? 18.541 8.509 -20.851 1.00 89.25 97 PHE A CA 1
ATOM 775 C C . PHE A 1 97 ? 19.319 7.601 -21.812 1.00 89.25 97 PHE A C 1
ATOM 777 O O . PHE A 1 97 ? 19.819 8.086 -22.824 1.00 89.25 97 PHE A O 1
ATOM 784 N N . GLN A 1 98 ? 19.338 6.288 -21.557 1.00 88.31 98 GLN A N 1
ATOM 785 C CA . GLN A 1 98 ? 19.960 5.303 -22.448 1.00 88.31 98 GLN A CA 1
ATOM 786 C C . GLN A 1 98 ? 19.358 5.349 -23.856 1.00 88.31 98 GLN A C 1
ATOM 788 O O . GLN A 1 98 ? 20.086 5.523 -24.829 1.00 88.31 98 GLN A O 1
ATOM 793 N N . ARG A 1 99 ? 18.023 5.328 -23.970 1.00 88.06 99 ARG A N 1
ATOM 794 C CA . ARG A 1 99 ? 17.335 5.411 -25.271 1.00 88.06 99 ARG A CA 1
ATOM 795 C C . ARG A 1 99 ? 17.648 6.695 -26.035 1.00 88.06 99 ARG A C 1
ATOM 797 O O . ARG A 1 99 ? 17.731 6.680 -27.259 1.00 88.06 99 ARG A O 1
ATOM 804 N N . ARG A 1 100 ? 17.799 7.824 -25.331 1.00 87.44 100 ARG A N 1
ATOM 805 C CA . ARG A 1 100 ? 18.186 9.099 -25.957 1.00 87.44 100 ARG A CA 1
ATOM 806 C C . ARG A 1 100 ? 19.612 9.041 -26.496 1.00 87.44 100 ARG A C 1
ATOM 808 O O . ARG A 1 100 ? 19.840 9.498 -27.610 1.00 87.44 100 ARG A O 1
ATOM 815 N N . MET A 1 101 ? 20.549 8.468 -25.740 1.00 87.56 101 MET A N 1
ATOM 816 C CA . MET A 1 101 ? 21.926 8.284 -26.205 1.00 87.56 101 MET A CA 1
ATOM 817 C C . MET A 1 101 ? 21.998 7.373 -27.432 1.00 87.56 101 MET A C 1
ATOM 819 O O . MET A 1 101 ? 22.640 7.739 -28.412 1.00 87.56 101 MET A O 1
ATOM 823 N N . GLU A 1 102 ? 21.297 6.239 -27.408 1.00 89.19 102 GLU A N 1
ATOM 824 C CA . GLU A 1 102 ? 21.220 5.304 -28.537 1.00 89.19 102 GLU A CA 1
ATOM 825 C C . GLU A 1 102 ? 20.642 5.980 -29.783 1.00 89.19 102 GLU A C 1
ATOM 827 O O . GLU A 1 102 ? 21.263 5.958 -30.843 1.00 89.19 102 GLU A O 1
ATOM 832 N N . ARG A 1 103 ? 19.506 6.678 -29.647 1.00 86.06 103 ARG A N 1
ATOM 833 C CA . ARG A 1 103 ? 18.882 7.417 -30.753 1.00 86.06 103 ARG A CA 1
ATOM 834 C C . ARG A 1 103 ? 19.815 8.475 -31.343 1.00 86.06 103 ARG A C 1
ATOM 836 O O . ARG A 1 103 ? 19.902 8.597 -32.562 1.00 86.06 103 ARG A O 1
ATOM 843 N N . ASN A 1 104 ? 20.526 9.222 -30.500 1.00 87.12 104 ASN A N 1
ATOM 844 C CA . ASN A 1 104 ? 21.466 10.247 -30.954 1.00 87.12 104 ASN A CA 1
ATOM 845 C C . ASN A 1 104 ? 22.690 9.637 -31.655 1.00 87.12 104 ASN A C 1
ATOM 847 O O . ASN A 1 104 ? 23.189 10.220 -32.619 1.00 87.12 104 ASN A O 1
ATOM 851 N N . ALA A 1 105 ? 23.152 8.463 -31.212 1.00 88.31 105 ALA A N 1
ATOM 852 C CA . ALA A 1 105 ? 24.225 7.725 -31.869 1.00 88.31 105 ALA A CA 1
ATOM 853 C C . ALA A 1 105 ? 23.785 7.213 -33.251 1.00 88.31 105 ALA A C 1
ATOM 855 O O . ALA A 1 105 ? 24.491 7.438 -34.234 1.00 88.31 105 ALA A O 1
ATOM 856 N N . THR A 1 106 ? 22.595 6.608 -33.358 1.00 86.38 106 THR A N 1
ATOM 857 C CA . THR A 1 106 ? 22.037 6.141 -34.640 1.00 86.38 106 THR A CA 1
ATOM 858 C C . THR A 1 106 ? 21.773 7.299 -35.602 1.00 86.38 106 THR A C 1
ATOM 860 O O . THR A 1 106 ? 22.126 7.205 -36.774 1.00 86.38 106 THR A O 1
ATOM 863 N N . SER A 1 107 ? 21.216 8.413 -35.115 1.00 85.69 107 SER A N 1
ATOM 864 C CA . SER A 1 107 ? 20.968 9.608 -35.931 1.00 85.69 107 SER A CA 1
ATOM 865 C C . SER A 1 107 ? 22.268 10.220 -36.452 1.00 85.69 107 SER A C 1
ATOM 867 O O . SER A 1 107 ? 22.353 10.547 -37.631 1.00 85.69 107 SER A O 1
ATOM 869 N N . SER A 1 108 ? 23.294 10.339 -35.601 1.00 82.56 108 SER A N 1
ATOM 870 C CA . SER A 1 108 ? 24.620 10.819 -36.016 1.00 82.56 108 SER A CA 1
ATOM 871 C C . SER A 1 108 ? 25.257 9.891 -37.052 1.00 82.56 108 SER A C 1
ATOM 873 O O . SER A 1 108 ? 25.837 10.359 -38.028 1.00 82.56 108 SER A O 1
ATOM 875 N N . HIS A 1 109 ? 25.127 8.572 -36.874 1.00 82.31 109 HIS A N 1
ATOM 876 C CA . HIS A 1 109 ? 25.653 7.597 -37.826 1.00 82.31 109 HIS A CA 1
ATOM 877 C C . HIS A 1 109 ? 24.952 7.694 -39.187 1.00 82.31 109 HIS A C 1
ATOM 879 O O . HIS A 1 109 ? 25.625 7.757 -40.212 1.00 82.31 109 HIS A O 1
ATOM 885 N N . HIS A 1 110 ? 23.620 7.798 -39.197 1.00 79.69 110 HIS A N 1
ATOM 886 C CA . HIS A 1 110 ? 22.845 7.985 -40.423 1.00 79.69 110 HIS A CA 1
ATOM 887 C C . HIS A 1 110 ? 23.220 9.286 -41.148 1.00 79.69 110 HIS A C 1
ATOM 889 O O . HIS A 1 110 ? 23.444 9.271 -42.355 1.00 79.69 110 HIS A O 1
ATOM 895 N N . HIS A 1 111 ? 23.374 10.392 -40.411 1.00 78.38 111 HIS A N 1
ATOM 896 C CA . HIS A 1 111 ? 23.780 11.677 -40.986 1.00 78.38 111 HIS A CA 1
ATOM 897 C C . HIS A 1 111 ? 25.176 11.607 -41.628 1.00 78.38 111 HIS A C 1
ATOM 899 O O . HIS A 1 111 ? 25.374 12.114 -42.729 1.00 78.38 111 HIS A O 1
ATOM 905 N N . ASN A 1 112 ? 26.125 10.916 -40.983 1.00 81.06 112 ASN A N 1
ATOM 906 C CA . ASN A 1 112 ? 27.466 10.703 -41.533 1.00 81.06 112 ASN A CA 1
ATOM 907 C C . ASN A 1 112 ? 27.448 9.828 -42.799 1.00 81.06 112 ASN A C 1
ATOM 909 O O . ASN A 1 112 ? 28.173 10.129 -43.742 1.00 81.06 112 ASN A O 1
ATOM 913 N N . MET A 1 113 ? 26.615 8.780 -42.846 1.00 78.44 113 MET A N 1
ATOM 914 C CA . MET A 1 113 ? 26.474 7.929 -44.037 1.00 78.44 113 MET A CA 1
ATOM 915 C C . MET A 1 113 ? 25.895 8.698 -45.229 1.00 78.44 113 MET A C 1
ATOM 917 O O . MET A 1 113 ? 26.424 8.597 -46.333 1.00 78.44 113 MET A O 1
ATOM 921 N N . VAL A 1 114 ? 24.847 9.500 -45.006 1.00 81.38 114 VAL A N 1
ATOM 922 C CA . VAL A 1 114 ? 24.240 10.335 -46.056 1.00 81.38 114 VAL A CA 1
ATOM 923 C C . VAL A 1 114 ? 25.228 11.396 -46.547 1.00 81.38 114 VAL A C 1
ATOM 925 O O . VAL A 1 114 ? 25.369 11.585 -47.752 1.00 81.38 114 VAL A O 1
ATOM 928 N N . ALA A 1 115 ? 25.961 12.049 -45.640 1.00 77.50 115 ALA A N 1
ATOM 929 C CA . ALA A 1 115 ? 26.982 13.028 -46.011 1.00 77.50 115 ALA A CA 1
ATOM 930 C C . ALA A 1 115 ? 28.122 12.405 -46.838 1.00 77.50 115 ALA A C 1
ATOM 932 O O . ALA A 1 115 ? 28.635 13.045 -47.755 1.00 77.50 115 ALA A O 1
ATOM 933 N N . GLN A 1 116 ? 28.503 11.157 -46.545 1.00 76.44 116 GLN A N 1
ATOM 934 C CA . GLN A 1 116 ? 29.522 10.439 -47.308 1.00 76.44 116 GLN A CA 1
ATOM 935 C C . GLN A 1 116 ? 29.018 10.045 -48.704 1.00 76.44 116 GLN A C 1
ATOM 937 O O . GLN A 1 116 ? 29.722 10.295 -49.678 1.00 76.44 116 GLN A O 1
ATOM 942 N N . GLN A 1 117 ? 27.787 9.534 -48.820 1.00 73.81 117 GLN A N 1
ATOM 943 C CA . GLN A 1 117 ? 27.171 9.219 -50.116 1.00 73.81 117 GLN A CA 1
ATOM 944 C C . GLN A 1 117 ? 27.015 10.462 -50.999 1.00 73.81 117 GLN A C 1
ATOM 946 O O . GLN A 1 117 ? 27.374 10.432 -52.170 1.00 73.81 117 GLN A O 1
ATOM 951 N N . GLN A 1 118 ? 26.565 11.586 -50.434 1.00 71.25 118 GLN A N 1
ATOM 952 C CA . GLN A 1 118 ? 26.482 12.853 -51.169 1.00 71.25 118 GLN A CA 1
ATOM 953 C C . GLN A 1 118 ? 27.864 13.390 -51.570 1.00 71.25 118 GLN A C 1
ATOM 955 O O . GLN A 1 118 ? 28.001 14.036 -52.607 1.00 71.25 118 GLN A O 1
ATOM 960 N N . GLY A 1 119 ? 28.896 13.142 -50.758 1.00 69.12 119 GLY A N 1
ATOM 961 C CA . GLY A 1 119 ? 30.281 13.464 -51.101 1.00 69.12 119 GLY A CA 1
ATOM 962 C C . GLY A 1 119 ? 30.821 12.620 -52.260 1.00 69.12 119 GLY A C 1
ATOM 963 O O . GLY A 1 119 ? 31.494 13.164 -53.133 1.00 69.12 119 GLY A O 1
ATOM 964 N N . GLU A 1 120 ? 30.500 11.324 -52.285 1.00 64.94 120 GLU A N 1
ATOM 965 C CA . GLU A 1 120 ? 30.882 10.381 -53.346 1.00 64.94 120 GLU A CA 1
ATOM 966 C C . GLU A 1 120 ? 30.142 10.677 -54.661 1.00 64.94 120 GLU A C 1
ATOM 968 O O . GLU A 1 120 ? 30.793 10.880 -55.685 1.00 64.94 120 GLU A O 1
ATOM 973 N N . GLU A 1 121 ? 28.815 10.853 -54.632 1.00 63.97 121 GLU A N 1
ATOM 974 C CA . GLU A 1 121 ? 28.027 11.243 -55.816 1.00 63.97 121 GLU A CA 1
ATOM 975 C C . GLU A 1 121 ? 28.495 12.581 -56.411 1.00 63.97 121 GLU A C 1
ATOM 977 O O . GLU A 1 121 ? 28.520 12.764 -57.630 1.00 63.97 121 GLU A O 1
ATOM 982 N N . ARG A 1 122 ? 28.916 13.527 -55.561 1.00 56.94 122 ARG A N 1
ATOM 983 C CA . ARG A 1 122 ? 29.437 14.827 -56.002 1.00 56.94 122 ARG A CA 1
ATOM 984 C C . ARG A 1 122 ? 30.829 14.740 -56.634 1.00 56.94 122 ARG A C 1
ATOM 986 O O . ARG A 1 122 ? 31.153 15.587 -57.462 1.00 56.94 122 ARG A O 1
ATOM 993 N N . TRP A 1 123 ? 31.653 13.765 -56.251 1.00 57.22 123 TRP A N 1
ATOM 994 C CA . TRP A 1 123 ? 32.973 13.541 -56.850 1.00 57.22 123 TRP A CA 1
ATOM 995 C C . TRP A 1 123 ? 32.871 12.833 -58.208 1.00 57.22 123 TRP A C 1
ATOM 997 O O . TRP A 1 123 ? 33.555 13.222 -59.160 1.00 57.22 123 TRP A O 1
ATOM 1007 N N . ASP A 1 124 ? 31.953 11.872 -58.321 1.00 58.91 124 ASP A N 1
ATOM 1008 C CA . ASP A 1 124 ? 31.668 11.143 -59.564 1.00 58.91 124 ASP A CA 1
ATOM 1009 C C . ASP A 1 124 ? 30.979 12.020 -60.626 1.00 58.91 124 ASP A C 1
ATOM 1011 O O . ASP A 1 124 ? 31.062 11.740 -61.821 1.00 58.91 124 ASP A O 1
ATOM 1015 N N . ALA A 1 125 ? 30.371 13.136 -60.212 1.00 58.91 125 ALA A N 1
ATOM 1016 C CA . ALA A 1 125 ? 29.816 14.171 -61.085 1.00 58.91 125 ALA A CA 1
ATOM 1017 C C . ALA A 1 125 ? 30.854 15.208 -61.571 1.00 58.91 125 ALA A C 1
ATOM 1019 O O . ALA A 1 125 ? 30.497 16.345 -61.887 1.00 58.91 125 ALA A O 1
ATOM 1020 N N . SER A 1 126 ? 32.141 14.852 -61.637 1.00 55.50 126 SER A N 1
ATOM 1021 C CA . SER A 1 126 ? 33.145 15.709 -62.277 1.00 55.50 126 SER A CA 1
ATOM 1022 C C . SER A 1 126 ? 32.841 15.812 -63.782 1.00 55.50 126 SER A C 1
ATOM 1024 O O . SER A 1 126 ? 32.843 14.781 -64.461 1.00 55.50 126 SER A O 1
ATOM 1026 N N . PRO A 1 127 ? 32.568 17.011 -64.337 1.00 55.34 127 PRO A N 1
ATOM 1027 C CA . PRO A 1 127 ? 32.296 17.142 -65.763 1.00 55.34 127 PRO A CA 1
ATOM 1028 C C . PRO A 1 127 ? 33.538 16.732 -66.572 1.00 55.34 127 PRO A C 1
ATOM 1030 O O . PRO A 1 127 ? 34.665 16.914 -66.092 1.00 55.34 127 PRO A O 1
ATOM 1033 N N . PRO A 1 128 ? 33.375 16.184 -67.793 1.00 48.59 128 PRO A N 1
ATOM 1034 C CA . PRO A 1 128 ? 34.509 15.950 -68.674 1.00 48.59 128 PRO A CA 1
ATOM 1035 C C . PRO A 1 128 ? 35.262 17.268 -68.852 1.00 48.59 128 PRO A C 1
ATOM 1037 O O . PRO A 1 128 ? 34.643 18.307 -69.067 1.00 48.59 128 PRO A O 1
ATOM 1040 N N . LEU A 1 129 ? 36.589 17.224 -68.745 1.00 51.25 129 LEU A N 1
ATOM 1041 C CA . LEU A 1 129 ? 37.455 18.351 -69.074 1.00 51.25 129 LEU A CA 1
ATOM 1042 C C . LEU A 1 129 ? 37.343 18.640 -70.573 1.00 51.25 129 LEU A C 1
ATOM 1044 O O . LEU A 1 129 ? 38.163 18.165 -71.351 1.00 51.25 129 LEU A O 1
ATOM 1048 N N . ASP A 1 130 ? 36.329 19.398 -70.968 1.00 44.25 130 ASP A N 1
ATOM 1049 C CA . ASP A 1 130 ? 36.424 20.280 -72.117 1.00 44.25 130 ASP A CA 1
ATOM 1050 C C . ASP A 1 130 ? 35.372 21.389 -72.064 1.00 44.25 130 ASP A C 1
ATOM 1052 O O . ASP A 1 130 ? 34.265 21.210 -71.560 1.00 44.25 130 ASP A O 1
ATOM 1056 N N . SER A 1 131 ? 35.760 22.538 -72.613 1.00 39.31 131 SER A N 1
ATOM 1057 C CA . SER A 1 131 ? 35.015 23.802 -72.709 1.00 39.31 131 SER A CA 1
ATOM 1058 C C . SER A 1 131 ? 34.652 24.481 -71.383 1.00 39.31 131 SER A C 1
ATOM 1060 O O . SER A 1 131 ? 33.584 24.315 -70.803 1.00 39.31 131 SER A O 1
ATOM 1062 N N . GLN A 1 132 ? 35.584 25.335 -70.954 1.00 47.66 132 GLN A N 1
ATOM 1063 C CA . GLN A 1 132 ? 35.269 26.557 -70.223 1.00 47.66 132 GLN A CA 1
ATOM 1064 C C . GLN A 1 132 ? 34.209 27.372 -70.985 1.00 47.66 132 GLN A C 1
ATOM 1066 O O . GLN A 1 132 ? 34.244 27.401 -72.212 1.00 47.66 132 GLN A O 1
ATOM 1071 N N . GLU A 1 133 ? 33.377 28.082 -70.214 1.00 47.47 133 GLU A N 1
ATOM 1072 C CA . GLU A 1 133 ? 32.420 29.118 -70.638 1.00 47.47 133 GLU A CA 1
ATOM 1073 C C . GLU A 1 133 ? 31.122 28.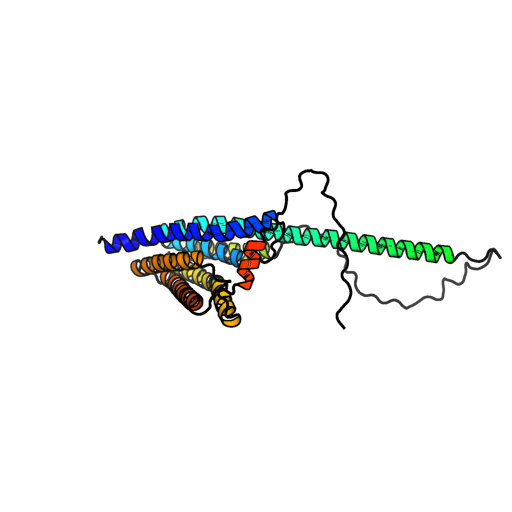587 -71.276 1.00 47.47 133 GLU A C 1
ATOM 1075 O O . GLU A 1 133 ? 31.118 28.259 -72.452 1.00 47.47 133 GLU A O 1
ATOM 1080 N N . GLU A 1 134 ? 30.020 28.525 -70.498 1.00 44.81 134 GLU A N 1
ATOM 1081 C CA . GLU A 1 134 ? 28.701 29.107 -70.878 1.00 44.81 134 GLU A CA 1
ATOM 1082 C C . GLU A 1 134 ? 27.487 28.762 -69.974 1.00 44.81 134 GLU A C 1
ATOM 1084 O O . GLU A 1 134 ? 26.408 29.300 -70.202 1.00 44.81 134 GLU A O 1
ATOM 1089 N N . GLU A 1 135 ? 27.584 27.974 -68.898 1.00 43.06 135 GLU A N 1
ATOM 1090 C CA . GLU A 1 135 ? 26.380 27.619 -68.103 1.00 43.06 135 GLU A CA 1
ATOM 1091 C C . GLU A 1 135 ? 26.163 28.441 -66.815 1.00 43.06 135 GLU A C 1
ATOM 1093 O O . GLU A 1 135 ? 25.952 27.884 -65.740 1.00 43.06 135 GLU A O 1
ATOM 1098 N N . GLU A 1 136 ? 26.153 29.777 -66.904 1.00 42.38 136 GLU A N 1
ATOM 1099 C CA . GLU A 1 136 ? 25.717 30.641 -65.783 1.00 42.38 136 GLU A CA 1
ATOM 1100 C C . GLU A 1 136 ? 24.318 31.273 -65.979 1.00 42.38 136 GLU A C 1
ATOM 1102 O O . GLU A 1 136 ? 23.873 32.054 -65.143 1.00 42.38 136 GLU A O 1
ATOM 1107 N N . GLU A 1 137 ? 23.555 30.900 -67.020 1.00 40.06 137 GLU A N 1
ATOM 1108 C CA . GLU A 1 137 ? 22.283 31.587 -67.340 1.00 40.06 137 GLU A CA 1
ATOM 1109 C C . GLU A 1 137 ? 21.066 30.683 -67.643 1.00 40.06 137 GLU A C 1
ATOM 1111 O O . GLU A 1 137 ? 20.132 31.107 -68.318 1.00 40.06 137 GLU A O 1
ATOM 1116 N N . VAL A 1 138 ? 21.008 29.439 -67.140 1.00 37.97 138 VAL A N 1
ATOM 1117 C CA . VAL A 1 138 ? 19.822 28.565 -67.373 1.00 37.97 138 VAL A CA 1
ATOM 1118 C C . VAL A 1 138 ? 19.224 27.940 -66.101 1.00 37.97 138 VAL A C 1
ATOM 1120 O O . VAL A 1 138 ? 18.048 27.576 -66.082 1.00 37.97 138 VAL A O 1
ATOM 1123 N N . ALA A 1 139 ? 19.943 27.910 -64.975 1.00 37.84 139 ALA A N 1
ATOM 1124 C CA . ALA A 1 139 ? 19.444 27.276 -63.745 1.00 37.84 139 ALA A CA 1
ATOM 1125 C C . ALA A 1 139 ? 18.420 28.117 -62.945 1.00 37.84 139 ALA A C 1
ATOM 1127 O O . ALA A 1 139 ? 17.803 27.612 -62.009 1.00 37.84 139 ALA A O 1
ATOM 1128 N N . ALA A 1 140 ? 18.195 29.386 -63.304 1.00 37.34 140 ALA A N 1
ATOM 1129 C CA . ALA A 1 140 ? 17.336 30.293 -62.535 1.00 37.34 140 ALA A CA 1
ATOM 1130 C C . ALA A 1 140 ? 15.833 30.236 -62.894 1.00 37.34 140 ALA A C 1
ATOM 1132 O O . ALA A 1 140 ? 15.038 30.926 -62.256 1.00 37.34 140 ALA A O 1
ATOM 1133 N N . VAL A 1 141 ? 15.412 29.445 -63.895 1.00 41.31 141 VAL A N 1
ATOM 1134 C CA . VAL A 1 141 ? 14.047 29.553 -64.464 1.00 41.31 141 VAL A CA 1
ATOM 1135 C C . VAL A 1 141 ? 13.201 28.267 -64.382 1.00 41.31 141 VAL A C 1
ATOM 1137 O O . VAL A 1 141 ? 11.980 28.352 -64.495 1.00 41.31 141 VAL A O 1
ATOM 1140 N N . LEU A 1 142 ? 13.763 27.081 -64.108 1.00 37.19 142 LEU A N 1
ATOM 1141 C CA . LEU A 1 142 ? 13.002 25.816 -64.170 1.00 37.19 142 LEU A CA 1
ATOM 1142 C C . LEU A 1 142 ? 13.250 24.872 -62.982 1.00 37.19 142 LEU A C 1
ATOM 1144 O O . LEU A 1 142 ? 13.968 23.886 -63.101 1.00 37.19 142 LEU A O 1
ATOM 1148 N N . GLY A 1 143 ? 12.594 25.123 -61.846 1.00 32.88 143 GLY A N 1
ATOM 1149 C CA . GLY A 1 143 ? 12.660 24.191 -60.712 1.00 32.88 143 GLY A CA 1
ATOM 1150 C C . GLY A 1 143 ? 11.633 24.399 -59.606 1.00 32.88 143 GLY A C 1
ATOM 1151 O O . GLY A 1 143 ? 11.906 24.099 -58.449 1.00 32.88 143 GLY A O 1
ATOM 1152 N N . GLY A 1 144 ? 10.458 24.941 -59.931 1.00 34.19 144 GLY A N 1
ATOM 1153 C CA . GLY A 1 144 ? 9.308 24.878 -59.037 1.00 34.19 144 GLY A CA 1
ATOM 1154 C C . GLY A 1 144 ? 8.740 23.456 -58.988 1.00 34.19 144 GLY A C 1
ATOM 1155 O O . GLY A 1 144 ? 8.427 22.893 -60.030 1.00 34.19 144 GLY A O 1
ATOM 1156 N N . ALA A 1 145 ? 8.547 22.957 -57.764 1.00 38.59 145 ALA A N 1
ATOM 1157 C CA . ALA A 1 145 ? 7.806 21.754 -57.369 1.00 38.59 145 ALA A CA 1
ATOM 1158 C C . ALA A 1 145 ? 8.440 20.385 -57.697 1.00 38.59 145 ALA A C 1
ATOM 1160 O O . ALA A 1 145 ? 8.430 19.940 -58.834 1.00 38.59 145 ALA A O 1
ATOM 1161 N N . VAL A 1 146 ? 8.884 19.670 -56.652 1.00 34.09 146 VAL A N 1
ATOM 1162 C CA . VAL A 1 146 ? 8.320 18.392 -56.149 1.00 34.09 146 VAL A CA 1
ATOM 1163 C C . VAL A 1 146 ? 9.224 17.892 -55.012 1.00 34.09 146 VAL A C 1
ATOM 1165 O O . VAL A 1 146 ? 10.419 17.705 -55.203 1.00 34.09 146 VAL A O 1
ATOM 1168 N N . GLY A 1 147 ? 8.656 17.680 -53.820 1.00 29.50 147 GLY A N 1
ATOM 1169 C CA . GLY A 1 147 ? 9.393 17.151 -52.667 1.00 29.50 147 GLY A CA 1
ATOM 1170 C C . GLY A 1 147 ? 8.687 17.380 -51.334 1.00 29.50 147 GLY A C 1
ATOM 1171 O O . GLY A 1 147 ? 9.177 18.094 -50.471 1.00 29.50 147 GLY A O 1
ATOM 1172 N N . SER A 1 148 ? 7.497 16.808 -51.182 1.00 37.59 148 SER A N 1
ATOM 1173 C CA . SER A 1 148 ? 6.781 16.706 -49.911 1.00 37.59 148 SER A CA 1
ATOM 1174 C C . SER A 1 148 ? 7.517 15.801 -48.912 1.00 37.59 148 SER A C 1
ATOM 1176 O O . SER A 1 148 ? 7.647 14.607 -49.166 1.00 37.59 148 SER A O 1
ATOM 1178 N N . SER A 1 149 ? 7.890 16.344 -47.753 1.00 29.06 149 SER A N 1
ATOM 1179 C CA . SER A 1 149 ? 7.912 15.652 -46.451 1.00 29.06 149 SER A CA 1
ATOM 1180 C C . SER A 1 149 ? 7.891 16.742 -45.369 1.00 29.06 149 SER A C 1
ATOM 1182 O O . SER A 1 149 ? 8.866 17.451 -45.178 1.00 29.06 149 SER A O 1
ATOM 1184 N N . MET A 1 150 ? 6.723 17.165 -44.885 1.00 36.84 150 MET A N 1
ATOM 1185 C CA . MET A 1 150 ? 5.986 16.528 -43.788 1.00 36.84 150 MET A CA 1
ATOM 1186 C C . MET A 1 150 ? 6.782 16.546 -42.468 1.00 36.84 150 MET A C 1
ATOM 1188 O O . MET A 1 150 ? 7.368 15.549 -42.073 1.00 36.84 150 MET A O 1
ATOM 1192 N N . GLY A 1 151 ? 6.739 17.701 -41.794 1.00 33.81 151 GLY A N 1
ATOM 1193 C CA . GLY A 1 151 ? 6.701 17.812 -40.333 1.00 33.81 151 GLY A CA 1
ATOM 1194 C C . GLY A 1 151 ? 7.919 17.353 -39.535 1.00 33.81 151 GLY A C 1
ATOM 1195 O O . GLY A 1 151 ? 7.778 16.435 -38.738 1.00 33.81 151 GLY A O 1
ATOM 1196 N N . ASP A 1 152 ? 9.040 18.070 -39.629 1.00 34.38 152 ASP A N 1
ATOM 1197 C CA . ASP A 1 152 ? 9.953 18.169 -38.485 1.00 34.38 152 ASP A CA 1
ATOM 1198 C C . ASP A 1 152 ? 9.446 19.297 -37.583 1.00 34.38 152 ASP A C 1
ATOM 1200 O O . ASP A 1 152 ? 9.645 20.488 -37.835 1.00 34.38 152 ASP A O 1
ATOM 1204 N N . THR A 1 153 ? 8.694 18.917 -36.553 1.00 39.44 153 THR A N 1
ATOM 1205 C CA . THR A 1 153 ? 8.468 19.792 -35.408 1.00 39.44 153 THR A CA 1
ATOM 1206 C C . TH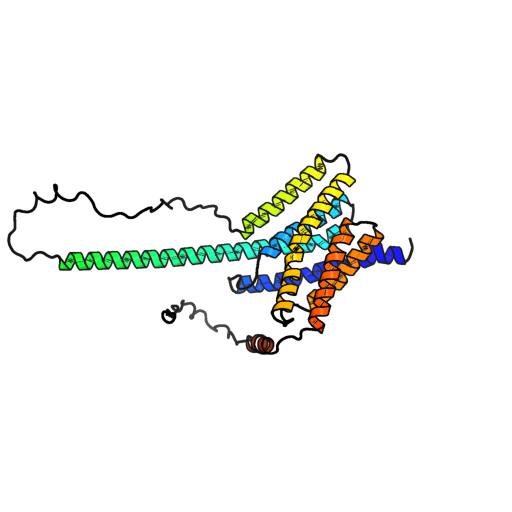R A 1 153 ? 9.809 20.045 -34.736 1.00 39.44 153 THR A C 1
ATOM 1208 O O . THR A 1 153 ? 10.473 19.119 -34.281 1.00 39.44 153 THR A O 1
ATOM 1211 N N . ASP A 1 154 ? 10.170 21.319 -34.705 1.00 39.88 154 ASP A N 1
ATOM 1212 C CA . ASP A 1 154 ? 11.236 21.939 -33.932 1.00 39.88 154 ASP A CA 1
ATOM 1213 C C . ASP A 1 154 ? 11.258 21.449 -32.463 1.00 39.88 154 ASP A C 1
ATOM 1215 O O . ASP A 1 154 ? 10.589 21.998 -31.591 1.00 39.88 154 ASP A O 1
ATOM 1219 N N . ASP A 1 155 ? 12.027 20.387 -32.198 1.00 47.78 155 ASP A N 1
ATOM 1220 C CA . ASP A 1 155 ? 12.314 19.797 -30.876 1.00 47.78 155 ASP A CA 1
ATOM 1221 C C . ASP A 1 155 ? 13.524 20.499 -30.197 1.00 47.78 155 ASP A C 1
ATOM 1223 O O . ASP A 1 155 ? 14.295 19.892 -29.448 1.00 47.78 155 ASP A O 1
ATOM 1227 N N . SER A 1 156 ? 13.755 21.791 -30.472 1.00 47.62 156 SER A N 1
ATOM 1228 C CA . SER A 1 156 ? 14.924 22.535 -29.964 1.00 47.62 156 SER A CA 1
ATOM 1229 C C . SER A 1 156 ? 14.764 23.112 -28.549 1.00 47.62 156 SER A C 1
ATOM 1231 O O . SER A 1 156 ? 15.719 23.659 -27.991 1.00 47.62 156 SER A O 1
ATOM 1233 N N . HIS A 1 157 ? 13.613 22.915 -27.902 1.00 52.47 157 HIS A N 1
ATOM 1234 C CA . HIS A 1 157 ? 13.483 23.099 -26.460 1.00 52.47 157 HIS A CA 1
ATOM 1235 C C . HIS A 1 157 ? 13.660 21.749 -25.760 1.00 52.47 157 HIS A C 1
ATOM 1237 O O . HIS A 1 157 ? 12.710 20.969 -25.691 1.00 52.47 157 HIS A O 1
ATOM 1243 N N . PRO A 1 158 ? 14.844 21.431 -25.200 1.00 53.59 158 PRO A N 1
ATOM 1244 C CA . PRO A 1 158 ? 14.927 20.311 -24.285 1.00 53.59 158 PRO A CA 1
ATOM 1245 C C . PRO A 1 158 ? 14.014 20.655 -23.113 1.00 53.59 158 PRO A C 1
ATOM 1247 O O . PRO A 1 158 ? 14.301 21.595 -22.370 1.00 53.59 158 PRO A O 1
ATOM 1250 N N . ASP A 1 159 ? 12.919 19.913 -22.951 1.00 58.41 159 ASP A N 1
ATOM 1251 C CA . ASP A 1 159 ? 12.150 19.883 -21.713 1.00 58.41 159 ASP A CA 1
ATOM 1252 C C . ASP A 1 159 ? 13.118 19.505 -20.581 1.00 58.41 159 ASP A C 1
ATOM 1254 O O . ASP A 1 159 ? 13.326 18.332 -20.255 1.00 58.41 159 ASP A O 1
ATOM 1258 N N . LEU A 1 160 ? 13.778 20.515 -20.005 1.00 58.53 160 LEU A N 1
ATOM 1259 C CA . LEU A 1 160 ? 14.766 20.369 -18.937 1.00 58.53 160 LEU A CA 1
ATOM 1260 C C . LEU A 1 160 ? 14.113 19.808 -17.666 1.00 58.53 160 LEU A C 1
ATOM 1262 O O . LEU A 1 160 ? 14.806 19.352 -16.761 1.00 58.53 160 LEU A O 1
ATOM 1266 N N . LEU A 1 161 ? 12.778 19.809 -17.627 1.00 65.12 161 LEU A N 1
ATOM 1267 C CA . LEU A 1 161 ? 11.944 19.277 -16.566 1.00 65.12 161 LEU A CA 1
ATOM 1268 C C . LEU A 1 161 ? 10.961 18.227 -17.118 1.00 65.12 161 LEU A C 1
ATOM 1270 O O . LEU A 1 161 ? 9.747 18.414 -17.081 1.00 65.12 161 LEU A O 1
ATOM 1274 N N . PHE A 1 162 ? 11.472 17.116 -17.653 1.00 81.31 162 PHE A N 1
ATOM 1275 C CA . PHE A 1 162 ? 10.617 15.976 -17.992 1.00 81.31 162 PHE A CA 1
ATOM 1276 C C . PHE A 1 162 ? 10.447 15.072 -16.765 1.00 81.31 162 PHE A C 1
ATOM 1278 O O . PHE A 1 162 ? 11.431 14.650 -16.162 1.00 81.31 162 PHE A O 1
ATOM 1285 N N . PHE A 1 163 ? 9.203 14.753 -16.408 1.00 87.38 163 PHE A N 1
ATOM 1286 C CA . PHE A 1 163 ? 8.897 13.822 -15.323 1.00 87.38 163 PHE A CA 1
ATOM 1287 C C . PHE A 1 163 ? 8.610 12.426 -15.867 1.00 87.38 163 PHE A C 1
ATOM 1289 O O . PHE A 1 163 ? 7.859 12.262 -16.831 1.00 87.38 163 PHE A O 1
ATOM 1296 N N . VAL A 1 164 ? 9.171 11.400 -15.228 1.00 92.44 164 VAL A N 1
ATOM 1297 C CA . VAL A 1 164 ? 8.819 10.011 -15.554 1.00 92.44 164 VAL A CA 1
ATOM 1298 C C . VAL A 1 164 ? 7.437 9.648 -14.997 1.00 92.44 164 VAL A C 1
ATOM 1300 O O . VAL A 1 164 ? 7.051 10.147 -13.935 1.00 92.44 164 VAL A O 1
ATOM 1303 N N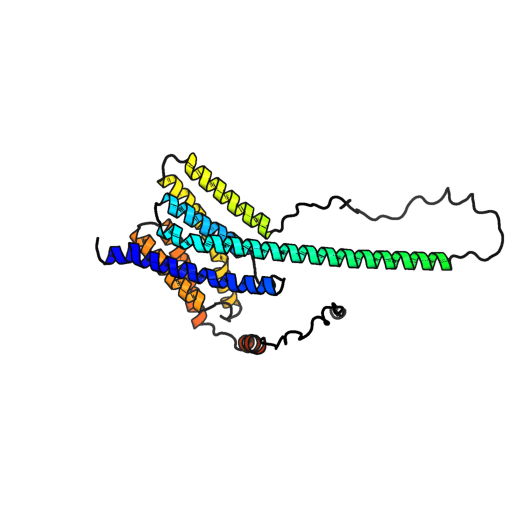 . PRO A 1 165 ? 6.693 8.729 -15.647 1.00 92.62 165 PRO A N 1
ATOM 1304 C CA . PRO A 1 165 ? 5.340 8.373 -15.221 1.00 92.62 165 PRO A CA 1
ATOM 1305 C C . PRO A 1 165 ? 5.234 7.937 -13.756 1.00 92.62 165 PRO A C 1
ATOM 1307 O O . PRO A 1 165 ? 4.240 8.259 -13.102 1.00 92.62 165 PRO A O 1
ATOM 1310 N N . GLN A 1 166 ? 6.244 7.230 -13.225 1.00 94.19 166 GLN A N 1
ATOM 1311 C CA . GLN A 1 166 ? 6.265 6.831 -11.814 1.00 94.19 166 GLN A CA 1
ATOM 1312 C C . GLN A 1 166 ? 6.197 8.044 -10.887 1.00 94.19 166 GLN A C 1
ATOM 1314 O O . GLN A 1 166 ? 5.375 8.081 -9.975 1.00 94.19 166 GLN A O 1
ATOM 1319 N N . GLU A 1 167 ? 7.052 9.032 -11.133 1.00 94.19 167 GLU A N 1
ATOM 1320 C CA . GLU A 1 167 ? 7.177 10.228 -10.308 1.00 94.19 167 GLU A CA 1
ATOM 1321 C C . GLU A 1 167 ? 5.918 11.092 -10.406 1.00 94.19 167 GLU A C 1
ATOM 1323 O O . GLU A 1 167 ? 5.349 11.479 -9.385 1.00 94.19 167 GLU A O 1
ATOM 1328 N N . THR A 1 168 ? 5.407 11.308 -11.622 1.00 93.81 168 THR A N 1
ATOM 1329 C CA . THR A 1 168 ? 4.170 12.069 -11.835 1.00 93.81 168 THR A CA 1
ATOM 1330 C C . THR A 1 168 ? 2.984 11.446 -11.100 1.00 93.81 168 THR A C 1
ATOM 1332 O O . THR A 1 168 ? 2.241 12.141 -10.406 1.00 93.81 168 THR A O 1
ATOM 1335 N N . ASN A 1 169 ? 2.788 10.132 -11.230 1.00 94.94 169 ASN A N 1
ATOM 1336 C CA . ASN A 1 169 ? 1.668 9.443 -10.591 1.00 94.94 169 ASN A CA 1
ATOM 1337 C C . ASN A 1 169 ? 1.830 9.374 -9.068 1.00 94.94 169 ASN A C 1
ATOM 1339 O O . ASN A 1 169 ? 0.853 9.568 -8.344 1.00 94.94 169 ASN A O 1
ATOM 1343 N N . PHE A 1 170 ? 3.054 9.170 -8.578 1.00 96.12 170 PHE A N 1
ATOM 1344 C CA . PHE A 1 170 ? 3.359 9.240 -7.153 1.00 96.12 170 PHE A CA 1
ATOM 1345 C C . PHE A 1 170 ? 2.984 10.611 -6.570 1.00 96.12 170 PHE A C 1
ATOM 1347 O O . PHE A 1 170 ? 2.216 10.676 -5.607 1.00 96.12 170 PHE A O 1
ATOM 1354 N N . PHE A 1 171 ? 3.429 11.710 -7.190 1.00 96.00 171 PHE A N 1
ATOM 1355 C CA . PHE A 1 171 ? 3.088 13.054 -6.723 1.00 96.00 171 PHE A CA 1
ATOM 1356 C C . PHE A 1 171 ? 1.591 13.337 -6.780 1.00 96.00 171 PHE A C 1
ATOM 1358 O O . PHE A 1 171 ? 1.060 13.912 -5.834 1.00 96.00 171 PHE A O 1
ATOM 1365 N N . ARG A 1 172 ? 0.882 12.884 -7.821 1.00 95.81 172 ARG A N 1
ATOM 1366 C CA . ARG A 1 172 ? -0.584 13.013 -7.896 1.00 95.81 172 ARG A CA 1
ATOM 1367 C C . ARG A 1 172 ? -1.272 12.372 -6.691 1.00 95.81 172 ARG A C 1
ATOM 1369 O O . ARG A 1 172 ? -2.139 13.006 -6.092 1.00 95.81 172 ARG A O 1
ATOM 1376 N N . ILE A 1 173 ? -0.869 11.159 -6.300 1.00 95.69 173 ILE A N 1
ATOM 1377 C CA . ILE A 1 173 ? -1.433 10.493 -5.117 1.00 95.69 173 ILE A CA 1
ATOM 1378 C C . ILE A 1 173 ? -1.069 11.246 -3.830 1.00 95.69 173 ILE A C 1
ATOM 1380 O O . ILE A 1 173 ? -1.942 11.463 -2.991 1.00 95.69 173 ILE A O 1
ATOM 1384 N N . MET A 1 174 ? 0.185 11.670 -3.661 1.00 97.25 174 MET A N 1
ATOM 1385 C CA . MET A 1 174 ? 0.613 12.396 -2.454 1.00 97.25 174 MET A CA 1
ATOM 1386 C C . MET A 1 174 ? -0.091 13.748 -2.307 1.00 97.25 174 MET A C 1
ATOM 1388 O O . MET A 1 174 ? -0.559 14.080 -1.220 1.00 97.25 174 MET A O 1
ATOM 1392 N N . VAL A 1 175 ? -0.234 14.501 -3.399 1.00 97.50 175 VAL A N 1
ATOM 1393 C CA . VAL A 1 175 ? -0.966 15.773 -3.422 1.00 97.50 175 VAL A CA 1
ATOM 1394 C C . VAL A 1 175 ? -2.446 15.551 -3.126 1.00 97.50 175 VAL A C 1
ATOM 1396 O O . VAL A 1 175 ? -3.009 16.283 -2.316 1.00 97.50 175 VAL A O 1
ATOM 1399 N N . ALA A 1 176 ? -3.074 14.520 -3.701 1.00 97.25 176 ALA A N 1
ATOM 1400 C CA . ALA A 1 176 ? -4.464 14.186 -3.394 1.00 97.25 176 ALA A CA 1
ATOM 1401 C C . ALA A 1 176 ? -4.666 13.911 -1.892 1.00 97.25 176 ALA A C 1
ATOM 1403 O O . ALA A 1 176 ? -5.606 14.430 -1.291 1.00 97.25 176 ALA A O 1
ATOM 1404 N N . TRP A 1 177 ? -3.751 13.167 -1.263 1.00 97.62 177 TRP A N 1
ATOM 1405 C CA . TRP A 1 177 ? -3.778 12.934 0.183 1.00 97.62 177 TRP A CA 1
ATOM 1406 C C . TRP A 1 177 ? -3.519 14.195 1.003 1.00 97.62 177 TRP A C 1
ATOM 1408 O O . TRP A 1 177 ? -4.193 14.401 2.009 1.00 97.62 177 TRP A O 1
ATOM 1418 N N . ALA A 1 178 ? -2.588 15.050 0.581 1.00 97.44 178 ALA A N 1
ATOM 1419 C CA . ALA A 1 178 ? -2.309 16.310 1.262 1.00 97.44 178 ALA A CA 1
ATOM 1420 C C . ALA A 1 178 ? -3.523 17.252 1.224 1.00 97.44 178 ALA A C 1
ATOM 1422 O O . ALA A 1 178 ? -3.901 17.813 2.255 1.00 97.44 178 ALA A O 1
ATOM 1423 N N . ILE A 1 179 ? -4.179 17.374 0.064 1.00 97.69 179 ILE A N 1
ATOM 1424 C CA . ILE A 1 179 ? -5.421 18.142 -0.100 1.00 97.69 179 ILE A CA 1
ATOM 1425 C C . ILE A 1 179 ? -6.511 17.562 0.798 1.00 97.69 179 ILE A C 1
ATOM 1427 O O . ILE A 1 179 ? -7.128 18.305 1.559 1.00 97.69 179 ILE A O 1
ATOM 1431 N N . LEU A 1 180 ? -6.719 16.243 0.761 1.00 97.44 180 LEU A N 1
ATOM 1432 C CA . LEU A 1 180 ? -7.737 15.581 1.572 1.00 97.44 180 LEU A CA 1
ATOM 1433 C C . LEU A 1 180 ? -7.493 15.774 3.073 1.00 97.44 180 LEU A C 1
ATOM 1435 O O . LEU A 1 180 ? -8.425 16.100 3.800 1.00 97.44 180 LEU A O 1
ATOM 1439 N N . ALA A 1 181 ? -6.254 15.604 3.538 1.00 96.19 181 ALA A N 1
ATOM 1440 C CA . ALA A 1 181 ? -5.885 15.784 4.940 1.00 96.19 181 ALA A CA 1
ATOM 1441 C C . ALA A 1 181 ? -6.062 17.238 5.392 1.00 96.19 181 ALA A C 1
ATOM 1443 O O . ALA A 1 181 ? -6.563 17.491 6.489 1.00 96.19 181 ALA A O 1
ATOM 1444 N N . THR A 1 182 ? -5.693 18.193 4.535 1.00 96.44 182 THR A N 1
ATOM 1445 C CA . THR A 1 182 ? -5.876 19.626 4.795 1.00 96.44 182 THR A CA 1
ATOM 1446 C C . THR A 1 182 ? -7.359 19.962 4.878 1.00 96.44 182 THR A C 1
ATOM 1448 O O . THR A 1 182 ? -7.791 20.577 5.852 1.00 96.44 182 THR A O 1
ATOM 1451 N N . TYR A 1 183 ? -8.152 19.491 3.912 1.00 96.62 183 TYR A N 1
ATOM 1452 C CA . TYR A 1 183 ? -9.598 19.668 3.900 1.00 96.62 183 TYR A CA 1
ATOM 1453 C C . TYR A 1 183 ? -10.247 19.070 5.154 1.00 96.62 183 TYR A C 1
ATOM 1455 O O . TYR A 1 183 ? -10.967 19.761 5.871 1.00 96.62 183 TYR A O 1
ATOM 1463 N N . ALA A 1 184 ? -9.925 17.813 5.468 1.00 96.31 184 ALA A N 1
ATOM 1464 C CA . ALA A 1 184 ? -10.434 17.113 6.639 1.00 96.31 184 ALA A CA 1
ATOM 1465 C C . ALA A 1 184 ? -10.098 17.852 7.943 1.00 96.31 184 ALA A C 1
ATOM 1467 O O . ALA A 1 184 ? -10.944 17.942 8.825 1.00 96.31 184 ALA A O 1
ATOM 1468 N N . SER A 1 185 ? -8.895 18.420 8.057 1.00 94.06 185 SER A N 1
ATOM 1469 C CA . SER A 1 185 ? -8.446 19.104 9.277 1.00 94.06 185 SER A CA 1
ATOM 1470 C C . SER A 1 185 ? -9.064 20.490 9.467 1.00 94.06 185 SER A C 1
ATOM 1472 O O . SER A 1 185 ? -9.347 20.871 10.598 1.00 94.06 185 SER A O 1
ATOM 1474 N N . TRP A 1 186 ? -9.241 21.251 8.383 1.00 94.88 186 TRP A N 1
ATOM 1475 C CA . TRP A 1 186 ? -9.623 22.668 8.455 1.00 94.88 186 TRP A CA 1
ATOM 1476 C C . TRP A 1 186 ? -11.099 22.941 8.177 1.00 94.88 186 TRP A C 1
ATOM 1478 O O . TRP A 1 186 ? -11.623 23.949 8.643 1.00 94.88 186 TRP A O 1
ATOM 1488 N N . PHE A 1 187 ? -11.765 22.077 7.410 1.00 94.12 187 PHE A N 1
ATOM 1489 C CA . PHE A 1 187 ? -13.109 22.346 6.892 1.00 94.12 187 PHE A CA 1
ATOM 1490 C C . PHE A 1 187 ? -14.177 21.387 7.417 1.00 94.12 187 PHE A C 1
ATOM 1492 O O . PHE A 1 187 ? -15.353 21.569 7.108 1.00 94.12 187 PHE A O 1
ATOM 1499 N N . THR A 1 188 ? -13.809 20.385 8.218 1.00 94.31 188 THR A N 1
ATOM 1500 C CA . THR A 1 188 ? -14.798 19.551 8.909 1.00 94.31 188 THR A CA 1
ATOM 1501 C C . THR A 1 188 ? -15.062 20.091 10.309 1.00 94.31 188 THR A C 1
ATOM 1503 O O . THR A 1 188 ? -14.164 20.574 10.996 1.00 94.31 188 THR A O 1
ATOM 1506 N N . THR A 1 189 ? -16.322 20.030 10.730 1.00 88.31 189 THR A N 1
ATOM 1507 C CA . THR A 1 189 ? -16.779 20.545 12.028 1.00 88.31 189 THR A CA 1
ATOM 1508 C C . THR A 1 189 ? -16.367 19.664 13.200 1.00 88.31 189 THR A C 1
ATOM 1510 O O . THR A 1 189 ? -16.238 20.144 14.324 1.00 88.31 189 THR A O 1
ATOM 1513 N N . ASP A 1 190 ? -16.170 18.372 12.956 1.00 91.94 190 ASP A N 1
ATOM 1514 C CA . ASP A 1 190 ? -15.884 17.385 13.983 1.00 91.94 190 ASP A CA 1
ATOM 1515 C C . ASP A 1 190 ? -14.910 16.308 13.480 1.00 91.94 190 ASP A C 1
ATOM 1517 O O . ASP A 1 190 ? -14.847 15.965 12.295 1.00 91.94 190 ASP A O 1
ATOM 1521 N N . LYS A 1 191 ? -14.152 15.733 14.420 1.00 89.00 191 LYS A N 1
ATOM 1522 C CA . LYS A 1 191 ? -13.133 14.715 14.124 1.00 89.00 191 LYS A CA 1
ATOM 1523 C C . LYS A 1 191 ? -13.724 13.419 13.563 1.00 89.00 191 LYS A C 1
ATOM 1525 O O . LYS A 1 191 ? -13.011 12.686 12.879 1.00 89.00 191 LYS A O 1
ATOM 1530 N N . GLN A 1 192 ? -14.991 13.114 13.849 1.00 92.44 192 GLN A N 1
ATOM 1531 C CA . GLN A 1 192 ? -15.634 11.897 13.360 1.00 92.44 192 GLN A CA 1
ATOM 1532 C C . GLN A 1 192 ? -15.905 12.002 11.856 1.00 92.44 192 GLN A C 1
ATOM 1534 O O . GLN A 1 192 ? -15.642 11.045 11.124 1.00 92.44 192 GLN A O 1
ATOM 1539 N N . THR A 1 193 ? -16.334 13.170 11.381 1.00 94.19 193 THR A N 1
ATOM 1540 C CA . THR A 1 193 ? -16.486 13.478 9.956 1.00 94.19 193 THR A CA 1
ATOM 1541 C C . THR A 1 193 ? -15.138 13.423 9.231 1.00 94.19 193 THR A C 1
ATOM 1543 O O . THR A 1 193 ? -15.027 12.722 8.223 1.00 94.19 193 THR A O 1
ATOM 1546 N N . ALA A 1 194 ? -14.089 14.059 9.775 1.00 94.88 194 ALA A N 1
ATOM 1547 C CA . ALA A 1 194 ? -12.726 13.978 9.228 1.00 94.88 194 ALA A CA 1
ATOM 1548 C C . ALA A 1 194 ? -12.232 12.528 9.100 1.00 94.88 194 ALA A C 1
ATOM 1550 O O . ALA A 1 194 ? -11.787 12.094 8.037 1.00 94.88 194 ALA A O 1
ATOM 1551 N N . SER A 1 195 ? -12.365 11.760 10.184 1.00 94.88 195 SER A N 1
ATOM 1552 C CA . SER A 1 195 ? -11.987 10.350 10.228 1.00 94.88 195 SER A CA 1
ATOM 1553 C C . SER A 1 195 ? -12.755 9.515 9.206 1.00 94.88 195 SER A C 1
ATOM 1555 O O . SER A 1 195 ? -12.159 8.722 8.483 1.00 94.88 195 SER A O 1
ATOM 1557 N N . THR A 1 196 ? -14.070 9.714 9.102 1.00 94.62 196 THR A N 1
ATOM 1558 C CA . THR A 1 196 ? -14.923 8.973 8.164 1.00 94.62 196 THR A CA 1
ATOM 1559 C C . THR A 1 196 ? -14.506 9.247 6.721 1.00 94.62 196 THR A C 1
ATOM 1561 O O . THR A 1 196 ? -14.360 8.310 5.938 1.00 94.62 196 THR A O 1
ATOM 1564 N N . LEU A 1 197 ? -14.235 10.509 6.382 1.00 96.25 197 LEU A N 1
ATOM 1565 C CA . LEU A 1 197 ? -13.768 10.906 5.056 1.00 96.25 197 LEU A CA 1
ATOM 1566 C C . LEU A 1 197 ? -12.431 10.236 4.696 1.00 96.25 197 LEU A C 1
ATOM 1568 O O . LEU A 1 197 ? -12.324 9.580 3.658 1.00 96.25 197 LEU A O 1
ATOM 1572 N N . CYS A 1 198 ? -11.423 10.348 5.567 1.00 96.88 198 CYS A N 1
ATOM 1573 C CA . CYS A 1 198 ? -10.120 9.713 5.351 1.00 96.88 198 CYS A CA 1
ATOM 1574 C C . CYS A 1 198 ? -10.216 8.178 5.339 1.00 96.88 198 CYS A C 1
ATOM 1576 O O . CYS A 1 198 ? -9.533 7.522 4.552 1.00 96.88 198 CYS A O 1
ATOM 1578 N N . GLY A 1 199 ? -11.091 7.609 6.172 1.00 96.81 199 GLY A N 1
ATOM 1579 C CA . GLY A 1 199 ? -11.331 6.174 6.288 1.00 96.81 199 GLY A CA 1
ATOM 1580 C C . GLY A 1 199 ? -11.918 5.560 5.018 1.00 96.81 199 GLY A C 1
ATOM 1581 O O . GLY A 1 199 ? -11.450 4.519 4.551 1.00 96.81 199 GLY A O 1
ATOM 1582 N N . TRP A 1 200 ? -12.898 6.222 4.402 1.00 97.06 200 TRP A N 1
ATOM 1583 C CA . TRP A 1 200 ? -13.422 5.790 3.106 1.00 97.06 200 TRP A CA 1
ATOM 1584 C C . TRP A 1 200 ? -12.392 5.963 1.991 1.00 97.06 200 TRP A C 1
ATOM 1586 O O . TRP A 1 200 ? -12.208 5.047 1.190 1.00 97.06 200 TRP A O 1
ATOM 1596 N N . ALA A 1 201 ? -11.665 7.082 1.971 1.00 97.50 201 ALA A N 1
ATOM 1597 C CA . ALA A 1 201 ? -10.632 7.324 0.966 1.00 97.50 201 ALA A CA 1
ATOM 1598 C C . ALA A 1 201 ? -9.518 6.260 0.993 1.00 97.50 201 ALA A C 1
ATOM 1600 O O . ALA A 1 201 ? -9.115 5.762 -0.061 1.00 97.50 201 ALA A O 1
ATOM 160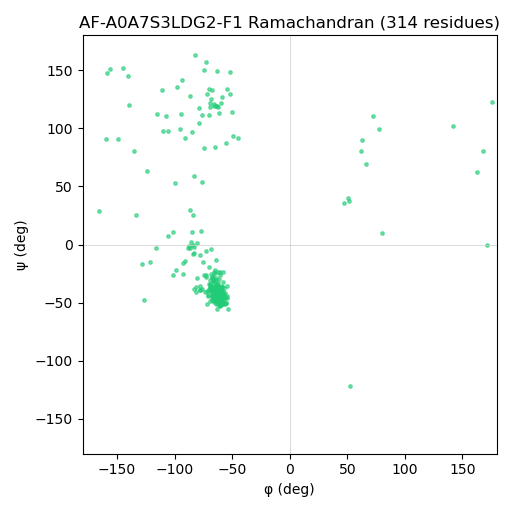1 N N . VAL A 1 202 ? -9.048 5.852 2.181 1.00 97.31 202 VAL A N 1
ATOM 1602 C CA . VAL A 1 202 ? -8.007 4.812 2.283 1.00 97.31 202 VAL A CA 1
ATOM 1603 C C . VAL A 1 202 ? -8.540 3.442 1.863 1.00 97.31 202 VAL A C 1
ATOM 1605 O O . VAL A 1 202 ? -7.822 2.677 1.221 1.00 97.31 202 VAL A O 1
ATOM 1608 N N . ASN A 1 203 ? -9.817 3.155 2.130 1.00 97.00 203 ASN A N 1
ATOM 1609 C CA . ASN A 1 203 ? -10.469 1.925 1.682 1.00 97.00 203 ASN A CA 1
ATOM 1610 C C . ASN A 1 203 ? -10.650 1.866 0.161 1.00 97.00 203 ASN A C 1
ATOM 1612 O O . ASN A 1 203 ? -10.432 0.816 -0.438 1.00 97.00 203 ASN A O 1
ATOM 1616 N N . VAL A 1 204 ? -10.968 2.989 -0.488 1.00 96.00 204 VAL A N 1
ATOM 1617 C CA . VAL A 1 204 ? -10.970 3.071 -1.957 1.00 96.00 204 VAL A CA 1
ATOM 1618 C C . VAL A 1 204 ? -9.570 2.800 -2.510 1.00 96.00 204 VAL A C 1
ATOM 1620 O O . VAL A 1 204 ? -9.425 2.031 -3.456 1.00 96.00 204 VAL A O 1
ATOM 1623 N N . ASN A 1 205 ? -8.524 3.356 -1.890 1.00 94.44 205 ASN A N 1
ATOM 1624 C CA . ASN A 1 205 ? -7.140 3.078 -2.285 1.00 94.44 205 ASN A CA 1
ATOM 1625 C C . ASN A 1 205 ? -6.787 1.580 -2.135 1.00 94.44 205 ASN A C 1
ATOM 1627 O O . ASN A 1 205 ? -6.202 0.978 -3.036 1.00 94.44 205 ASN A O 1
ATOM 1631 N N . MET A 1 206 ? -7.241 0.942 -1.049 1.00 92.62 206 MET A N 1
ATOM 1632 C CA . MET A 1 206 ? -7.062 -0.498 -0.808 1.00 92.62 206 MET A CA 1
ATOM 1633 C C . MET A 1 206 ? -7.650 -1.383 -1.915 1.00 92.62 206 MET A C 1
ATOM 1635 O O . MET A 1 206 ? -7.076 -2.428 -2.213 1.00 92.62 206 MET A O 1
ATOM 1639 N N . VAL A 1 207 ? -8.740 -0.977 -2.576 1.00 91.88 207 VAL A N 1
ATOM 1640 C CA . VAL A 1 207 ? -9.296 -1.735 -3.714 1.00 91.88 207 VAL A CA 1
ATOM 1641 C C . VAL A 1 207 ? -8.275 -1.855 -4.848 1.00 91.88 207 VAL A C 1
ATOM 1643 O O . VAL A 1 207 ? -8.088 -2.942 -5.394 1.00 91.88 207 VAL A O 1
ATOM 1646 N N . PHE A 1 208 ? -7.564 -0.770 -5.167 1.00 90.06 208 PHE A N 1
ATOM 1647 C CA . PHE A 1 208 ? -6.501 -0.794 -6.176 1.00 90.06 208 PHE A CA 1
ATOM 1648 C C . PHE A 1 208 ? -5.314 -1.643 -5.719 1.00 90.06 208 PHE A C 1
ATOM 1650 O O . PHE A 1 208 ? -4.763 -2.410 -6.509 1.00 90.06 208 PHE A O 1
ATOM 1657 N N . PHE A 1 209 ? -4.970 -1.579 -4.431 1.00 86.00 209 PHE A N 1
ATOM 1658 C CA . PHE A 1 209 ? -3.920 -2.410 -3.845 1.00 86.00 209 PHE A CA 1
ATOM 1659 C C . PHE A 1 209 ? -4.233 -3.916 -3.955 1.00 86.00 209 PHE A C 1
ATOM 1661 O O . PHE A 1 209 ? -3.358 -4.715 -4.297 1.00 86.00 209 PHE A O 1
ATOM 1668 N N . TYR A 1 210 ? -5.496 -4.315 -3.767 1.00 89.69 210 TYR A N 1
ATOM 1669 C CA . TYR A 1 210 ? -5.937 -5.703 -3.955 1.00 89.69 210 TYR A CA 1
ATOM 1670 C C . TYR A 1 210 ? -6.010 -6.157 -5.419 1.00 89.69 210 TYR A C 1
ATOM 1672 O O . TYR A 1 210 ? -6.172 -7.353 -5.680 1.00 89.69 210 TYR A O 1
ATOM 1680 N N . GLY A 1 211 ? -5.791 -5.259 -6.382 1.00 90.25 211 GLY A N 1
ATOM 1681 C CA . GLY A 1 211 ? -5.648 -5.620 -7.791 1.00 90.25 211 GLY A CA 1
ATOM 1682 C C . GLY A 1 211 ? -4.521 -6.632 -8.033 1.00 90.25 211 GLY A C 1
ATOM 1683 O O . GLY A 1 211 ? -4.696 -7.567 -8.813 1.00 90.25 211 GLY A O 1
ATOM 1684 N N . ALA A 1 212 ? -3.400 -6.516 -7.311 1.00 88.56 212 ALA A N 1
ATOM 1685 C CA . ALA A 1 212 ? -2.263 -7.429 -7.445 1.00 88.56 212 ALA A CA 1
ATOM 1686 C C . ALA A 1 212 ? -2.593 -8.888 -7.051 1.00 88.56 212 ALA A C 1
ATOM 1688 O O . ALA A 1 212 ? -2.428 -9.778 -7.891 1.00 88.56 212 ALA A O 1
ATOM 1689 N N . PRO A 1 213 ? -3.100 -9.194 -5.837 1.00 89.94 213 PRO A N 1
ATOM 1690 C CA . PRO A 1 213 ? -3.470 -10.566 -5.485 1.00 89.94 213 PRO A CA 1
ATOM 1691 C C . PRO A 1 213 ? -4.612 -11.123 -6.346 1.00 89.94 213 PRO A C 1
ATOM 1693 O O . PRO A 1 213 ? -4.578 -12.311 -6.672 1.00 89.94 213 PRO A O 1
ATOM 1696 N N . LEU A 1 214 ? -5.572 -10.293 -6.776 1.00 93.25 214 LEU A N 1
ATOM 1697 C CA . LEU A 1 214 ? -6.618 -10.694 -7.728 1.00 93.25 214 LEU A CA 1
ATOM 1698 C C . LEU A 1 214 ? -6.033 -11.099 -9.087 1.00 93.25 214 LEU A C 1
ATOM 1700 O O . LEU A 1 214 ? -6.408 -12.133 -9.646 1.00 93.25 214 LEU A O 1
ATOM 1704 N N . HIS A 1 215 ?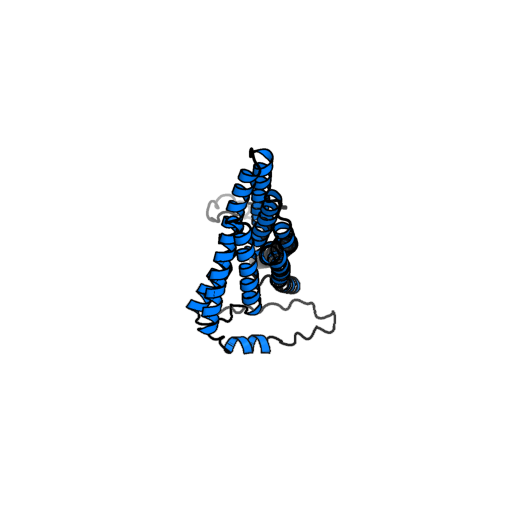 -5.078 -10.323 -9.602 1.00 92.56 215 HIS A N 1
ATOM 1705 C CA . HIS A 1 215 ? -4.358 -10.662 -10.824 1.00 92.56 215 HIS A CA 1
ATOM 1706 C C . HIS A 1 215 ? -3.588 -11.982 -10.673 1.00 92.56 215 HIS A C 1
ATOM 1708 O O . HIS A 1 215 ? -3.663 -12.842 -11.552 1.00 92.56 215 HIS A O 1
ATOM 1714 N N . THR A 1 216 ? -2.917 -12.197 -9.538 1.00 92.06 216 THR A N 1
ATOM 1715 C CA . THR A 1 216 ? -2.226 -13.462 -9.246 1.00 92.06 216 THR A CA 1
ATOM 1716 C C . THR A 1 216 ? -3.194 -14.644 -9.205 1.00 92.06 216 THR A C 1
ATOM 1718 O O . THR A 1 216 ? -2.918 -15.662 -9.834 1.00 92.06 216 THR A O 1
ATOM 1721 N N . ILE A 1 217 ? -4.348 -14.515 -8.540 1.00 94.62 217 ILE A N 1
ATOM 1722 C CA . ILE A 1 217 ? -5.403 -15.545 -8.528 1.00 94.62 217 ILE A CA 1
ATOM 1723 C C . ILE A 1 217 ? -5.829 -15.892 -9.959 1.00 94.62 217 ILE A C 1
ATOM 1725 O O . ILE A 1 217 ? -5.823 -17.063 -10.341 1.00 94.62 217 ILE A O 1
ATOM 1729 N N . ARG A 1 218 ? -6.142 -14.874 -10.773 1.00 95.12 218 ARG A N 1
ATOM 1730 C CA . ARG A 1 218 ? -6.523 -15.057 -12.180 1.00 95.12 218 ARG A CA 1
ATOM 1731 C C . ARG A 1 218 ? -5.430 -15.772 -12.973 1.00 95.12 218 ARG A C 1
ATOM 1733 O O . ARG A 1 218 ? -5.740 -16.641 -13.784 1.00 95.12 218 ARG A O 1
ATOM 1740 N N . SER A 1 219 ? -4.170 -15.406 -12.744 1.00 93.38 219 SER A N 1
ATOM 1741 C CA . SER A 1 219 ? -3.015 -16.026 -13.392 1.00 93.38 219 SER A CA 1
ATOM 1742 C C . SER A 1 219 ? -2.938 -17.516 -13.063 1.00 93.38 219 SER A C 1
ATOM 1744 O O . SER A 1 219 ? -2.952 -18.326 -13.983 1.00 93.38 219 SER A O 1
ATOM 1746 N N . VAL A 1 220 ? -2.987 -17.891 -11.779 1.00 94.75 220 VAL A N 1
ATOM 1747 C CA . VAL A 1 220 ? -2.924 -19.297 -11.336 1.00 94.75 220 VAL A CA 1
ATOM 1748 C C . VAL A 1 220 ? -4.074 -20.128 -11.904 1.00 94.75 220 VAL A C 1
ATOM 1750 O O . VAL A 1 220 ? -3.846 -21.235 -12.386 1.00 94.75 220 VAL A O 1
ATOM 1753 N N . VAL A 1 221 ? -5.301 -19.597 -11.899 1.00 95.44 221 VAL A N 1
ATOM 1754 C CA . VAL A 1 221 ? -6.468 -20.291 -12.471 1.00 95.44 221 VAL A CA 1
ATOM 1755 C C . VAL A 1 221 ? -6.321 -20.489 -13.980 1.00 95.44 221 VAL A C 1
ATOM 1757 O O . VAL A 1 221 ? -6.746 -21.508 -14.501 1.00 95.44 221 VAL A O 1
ATOM 1760 N N . ARG A 1 222 ? -5.704 -19.549 -14.701 1.00 95.44 222 ARG A N 1
ATOM 1761 C CA . ARG A 1 222 ? -5.495 -19.673 -16.150 1.00 95.44 222 ARG A CA 1
ATOM 1762 C C . ARG A 1 222 ? -4.339 -20.612 -16.501 1.00 95.44 222 ARG A C 1
ATOM 1764 O O . ARG A 1 222 ? -4.409 -21.311 -17.506 1.00 95.44 222 ARG A O 1
ATOM 1771 N N . THR A 1 223 ? -3.252 -20.580 -15.735 1.00 93.94 223 THR A N 1
ATOM 1772 C CA . THR A 1 223 ? -2.029 -21.347 -16.028 1.00 93.94 223 THR A CA 1
ATOM 1773 C C . THR A 1 223 ? -2.019 -22.730 -15.383 1.00 93.94 223 THR A C 1
ATOM 1775 O O . THR A 1 223 ? -1.187 -23.563 -15.750 1.00 93.94 223 THR A O 1
ATOM 1778 N N . HIS A 1 224 ? -2.924 -22.975 -14.430 1.00 92.69 224 HIS A N 1
ATOM 1779 C CA . HIS A 1 224 ? -2.913 -24.142 -13.548 1.00 92.69 224 HIS A CA 1
ATOM 1780 C C . HIS A 1 224 ? -1.542 -24.335 -12.868 1.00 92.69 224 HIS A C 1
ATOM 1782 O O . HIS A 1 224 ? -1.061 -25.461 -12.734 1.00 92.69 224 HIS A O 1
ATOM 1788 N N . ASP A 1 225 ? -0.878 -23.235 -12.493 1.00 91.81 225 ASP A N 1
ATOM 1789 C CA . ASP A 1 225 ? 0.451 -23.226 -11.868 1.00 91.81 225 ASP A CA 1
ATOM 1790 C C . ASP A 1 225 ? 0.508 -22.180 -10.752 1.00 91.81 225 ASP A C 1
ATOM 1792 O O . ASP A 1 225 ? 0.332 -20.984 -10.993 1.00 91.81 225 ASP A O 1
ATOM 1796 N N . SER A 1 226 ? 0.780 -22.620 -9.522 1.00 92.56 226 SER A N 1
ATOM 1797 C CA . SER A 1 226 ? 0.824 -21.746 -8.346 1.00 92.56 226 SER A CA 1
ATOM 1798 C C . SER A 1 226 ? 2.181 -21.060 -8.136 1.00 92.56 226 SER A C 1
ATOM 1800 O O . SER A 1 226 ? 2.408 -20.497 -7.065 1.00 92.56 226 SER A O 1
ATOM 1802 N N . SER A 1 227 ? 3.108 -21.110 -9.102 1.00 89.62 227 SER A N 1
ATOM 1803 C CA . SER A 1 227 ? 4.463 -20.549 -8.954 1.00 89.62 227 SER A CA 1
ATOM 1804 C C . SER A 1 227 ? 4.484 -19.038 -8.686 1.00 89.62 227 SER A C 1
ATOM 1806 O O . SER A 1 227 ? 5.458 -18.522 -8.148 1.00 89.62 227 SER A O 1
ATOM 1808 N N . ALA A 1 228 ? 3.430 -18.320 -9.087 1.00 88.75 228 ALA A N 1
ATOM 1809 C CA . ALA A 1 228 ? 3.295 -16.880 -8.874 1.00 88.75 228 ALA A CA 1
ATOM 1810 C C . ALA A 1 228 ? 2.941 -16.508 -7.420 1.00 88.75 228 ALA A C 1
ATOM 1812 O O . ALA A 1 228 ? 3.068 -15.346 -7.039 1.00 88.75 228 ALA A O 1
ATOM 1813 N N . ILE A 1 229 ? 2.492 -17.468 -6.600 1.00 92.00 229 ILE A N 1
ATOM 1814 C CA . ILE A 1 229 ? 2.137 -17.230 -5.198 1.00 92.00 229 ILE A CA 1
ATOM 1815 C C . ILE A 1 229 ? 3.340 -17.544 -4.306 1.00 92.00 229 ILE A C 1
ATOM 1817 O O . ILE A 1 229 ? 3.722 -18.701 -4.118 1.00 92.00 229 ILE A O 1
ATOM 1821 N N . HIS A 1 230 ? 3.908 -16.509 -3.687 1.00 90.19 230 HIS A N 1
ATOM 1822 C CA . HIS A 1 230 ? 4.958 -16.678 -2.689 1.00 90.19 230 HIS A CA 1
ATOM 1823 C C . HIS A 1 230 ? 4.360 -17.091 -1.333 1.00 90.19 230 HIS A C 1
ATOM 1825 O O . HIS A 1 230 ? 3.774 -16.276 -0.618 1.00 90.19 230 HIS A O 1
ATOM 1831 N N . ARG A 1 231 ? 4.508 -18.373 -0.973 1.00 90.94 231 ARG A N 1
ATOM 1832 C CA . ARG A 1 231 ? 3.863 -18.977 0.210 1.00 90.94 231 ARG A CA 1
ATOM 1833 C C . ARG A 1 231 ? 4.191 -18.277 1.543 1.00 90.94 231 ARG A C 1
ATOM 1835 O O . ARG A 1 231 ? 3.253 -18.051 2.301 1.00 90.94 231 ARG A O 1
ATOM 1842 N N . PRO A 1 232 ? 5.446 -17.884 1.847 1.00 91.62 232 PRO A N 1
ATOM 1843 C CA . PRO A 1 232 ? 5.741 -17.138 3.074 1.00 91.62 232 PRO A CA 1
ATOM 1844 C C . PRO A 1 232 ? 4.969 -15.815 3.189 1.00 91.62 232 PRO A C 1
ATOM 1846 O O . PRO A 1 232 ? 4.362 -15.552 4.226 1.00 91.62 232 PRO A O 1
ATOM 1849 N N . THR A 1 233 ? 4.920 -15.021 2.114 1.00 91.19 233 THR A N 1
ATOM 1850 C CA . THR A 1 233 ? 4.180 -13.745 2.083 1.00 91.19 233 THR A CA 1
ATOM 1851 C C . THR A 1 233 ? 2.680 -13.972 2.231 1.00 91.19 233 THR A C 1
ATOM 1853 O O . THR A 1 233 ? 2.026 -13.218 2.948 1.00 91.19 233 THR A O 1
ATOM 1856 N N . LEU A 1 234 ? 2.137 -15.027 1.616 1.00 94.81 234 LEU A N 1
ATOM 1857 C CA . LEU A 1 234 ? 0.736 -15.414 1.790 1.00 94.81 234 LEU A CA 1
ATOM 1858 C C . LEU A 1 234 ? 0.412 -15.722 3.260 1.00 94.81 234 LEU A C 1
ATOM 1860 O O . LEU A 1 234 ? -0.544 -15.171 3.804 1.00 94.81 234 LEU A O 1
ATOM 1864 N N . SER A 1 235 ? 1.227 -16.548 3.921 1.00 94.94 235 SER A N 1
ATOM 1865 C CA . SER A 1 235 ? 1.036 -16.886 5.337 1.00 94.94 235 SER A CA 1
ATOM 1866 C C . SER A 1 235 ? 1.115 -15.651 6.235 1.00 94.94 235 SER A C 1
ATOM 1868 O O . SER A 1 235 ? 0.245 -15.450 7.081 1.00 94.94 235 SER A O 1
ATOM 1870 N N . MET A 1 236 ? 2.117 -14.789 6.029 1.00 95.12 236 MET A N 1
ATOM 1871 C CA . MET A 1 236 ? 2.233 -13.528 6.771 1.00 95.12 236 MET A CA 1
ATOM 1872 C C . MET A 1 236 ? 1.019 -12.625 6.532 1.00 95.12 236 MET A C 1
ATOM 1874 O O . MET A 1 236 ? 0.480 -12.069 7.484 1.00 95.12 236 MET A O 1
ATOM 1878 N N . SER A 1 237 ? 0.541 -12.526 5.289 1.00 94.50 237 SER A N 1
ATOM 1879 C CA . SER A 1 237 ? -0.629 -11.720 4.935 1.00 94.50 237 SER A CA 1
ATOM 1880 C C . SER A 1 237 ? -1.907 -12.219 5.611 1.00 94.50 237 SER A C 1
ATOM 1882 O O . SER A 1 237 ? -2.653 -11.411 6.165 1.00 94.50 237 SER A O 1
ATOM 1884 N N . LEU A 1 238 ? -2.139 -13.534 5.648 1.00 97.44 238 LEU A N 1
ATOM 1885 C CA . LEU A 1 238 ? -3.285 -14.132 6.343 1.00 97.44 238 LEU A CA 1
ATOM 1886 C C . LEU A 1 238 ? -3.258 -13.860 7.846 1.00 97.44 238 LEU A C 1
ATOM 1888 O O . LEU A 1 238 ? -4.268 -13.460 8.422 1.00 97.44 238 LEU A O 1
ATOM 1892 N N . ILE A 1 239 ? -2.100 -14.039 8.483 1.00 97.38 239 ILE A N 1
ATOM 1893 C CA . ILE A 1 239 ? -1.948 -13.783 9.918 1.00 97.38 239 ILE A CA 1
ATOM 1894 C C . ILE A 1 239 ? -2.138 -12.287 10.206 1.00 97.38 239 ILE A C 1
ATOM 1896 O O . ILE A 1 239 ? -2.882 -11.921 11.115 1.00 97.38 239 ILE A O 1
ATOM 1900 N N . ASN A 1 240 ? -1.526 -11.419 9.398 1.00 97.25 240 ASN A N 1
ATOM 1901 C CA . ASN A 1 240 ? -1.637 -9.972 9.541 1.00 97.25 240 ASN A CA 1
ATOM 1902 C C . ASN A 1 240 ? -3.089 -9.493 9.407 1.00 97.25 240 ASN A C 1
ATOM 1904 O O . ASN A 1 240 ? -3.602 -8.812 10.292 1.00 97.25 240 ASN A O 1
ATOM 1908 N N . THR A 1 241 ? -3.768 -9.884 8.325 1.00 97.50 241 THR A N 1
ATOM 1909 C CA . THR A 1 241 ? -5.170 -9.509 8.077 1.00 97.50 241 THR A CA 1
ATOM 1910 C C . THR A 1 241 ? -6.099 -10.048 9.160 1.00 97.50 241 THR A C 1
ATOM 1912 O O . THR A 1 241 ? -6.996 -9.329 9.590 1.00 97.50 241 THR A O 1
ATOM 1915 N N . SER A 1 242 ? -5.840 -11.247 9.692 1.00 98.06 242 SER A N 1
ATOM 1916 C CA . SER A 1 242 ? -6.591 -11.794 10.830 1.00 98.06 242 SER A CA 1
ATOM 1917 C C . SER A 1 242 ? -6.455 -10.926 12.081 1.00 98.06 242 SER A C 1
ATOM 1919 O O . SER A 1 242 ? -7.460 -10.572 12.694 1.00 98.06 242 SER A O 1
ATOM 1921 N N . PHE A 1 243 ? -5.230 -10.539 12.455 1.00 98.25 243 PHE A N 1
ATOM 1922 C CA . PHE A 1 243 ? -5.002 -9.711 13.641 1.00 98.25 243 PHE A CA 1
ATOM 1923 C C . PHE A 1 243 ? -5.612 -8.314 13.515 1.00 98.25 243 PHE A C 1
ATOM 1925 O O . PHE A 1 243 ? -6.246 -7.844 14.460 1.00 98.25 243 PHE A O 1
ATOM 1932 N N . TRP A 1 244 ? -5.484 -7.671 12.353 1.00 98.25 244 TRP A N 1
ATOM 1933 C CA . TRP A 1 244 ? -6.104 -6.367 12.109 1.00 98.25 244 TRP A CA 1
ATOM 1934 C C . TRP A 1 244 ? -7.629 -6.439 12.033 1.00 98.25 244 TRP A C 1
ATOM 1936 O O . TRP A 1 244 ? -8.305 -5.539 12.527 1.00 98.25 244 TRP A O 1
ATOM 1946 N N . MET A 1 245 ? -8.184 -7.516 11.474 1.00 97.75 245 MET A N 1
ATOM 1947 C CA . MET A 1 245 ? -9.627 -7.749 11.463 1.00 97.75 245 MET A CA 1
ATOM 1948 C C . MET A 1 245 ? -10.166 -7.929 12.888 1.00 97.75 245 MET A C 1
ATOM 1950 O O . MET A 1 245 ? -11.136 -7.268 13.252 1.00 97.75 245 MET A O 1
ATOM 1954 N N . LEU A 1 246 ? -9.518 -8.758 13.716 1.00 98.06 246 LEU A N 1
ATOM 1955 C CA . LEU A 1 246 ? -9.887 -8.946 15.125 1.00 98.06 246 LEU A CA 1
ATOM 1956 C C . LEU A 1 246 ? -9.790 -7.640 15.923 1.00 98.06 246 LEU A C 1
ATOM 1958 O O . LEU A 1 246 ? -10.704 -7.313 16.680 1.00 98.06 246 LEU A O 1
ATOM 1962 N N . TYR A 1 247 ? -8.723 -6.868 15.708 1.00 98.44 247 TYR A N 1
ATOM 1963 C CA . TYR A 1 247 ? -8.559 -5.548 16.310 1.00 98.44 247 TYR A CA 1
ATOM 1964 C C . TYR A 1 247 ? -9.683 -4.586 15.896 1.00 98.44 247 TYR A C 1
ATOM 1966 O O . TYR A 1 247 ? -10.304 -3.949 16.746 1.00 98.44 247 TYR A O 1
ATOM 1974 N N . GLY A 1 248 ? -10.004 -4.523 14.600 1.00 97.88 248 GLY A N 1
ATOM 1975 C CA . GLY A 1 248 ? -11.092 -3.699 14.077 1.00 97.88 248 GLY A CA 1
ATOM 1976 C C . GLY A 1 248 ? -12.456 -4.079 14.657 1.00 97.88 248 GLY A C 1
ATOM 1977 O O . GLY A 1 248 ? -13.224 -3.192 15.025 1.00 97.88 248 GLY A O 1
ATOM 1978 N N . VAL A 1 249 ? -12.742 -5.379 14.803 1.00 98.12 249 VAL A N 1
ATOM 1979 C CA . VAL A 1 249 ? -13.977 -5.874 15.437 1.00 98.12 249 VAL A CA 1
ATOM 1980 C C . VAL A 1 249 ? -14.043 -5.437 16.900 1.00 98.12 249 VAL A C 1
ATOM 1982 O O . VAL A 1 249 ? -15.065 -4.904 17.328 1.00 98.12 249 VAL A O 1
ATOM 1985 N N . ALA A 1 250 ? -12.951 -5.591 17.653 1.00 97.19 250 ALA A N 1
ATOM 1986 C CA . ALA A 1 250 ? -12.885 -5.180 19.056 1.00 97.19 250 ALA A CA 1
ATOM 1987 C C . ALA A 1 250 ? -13.034 -3.661 19.248 1.00 97.19 250 ALA A C 1
ATOM 1989 O O . ALA A 1 250 ? -13.571 -3.212 20.257 1.00 97.19 250 ALA A O 1
ATOM 1990 N N . ARG A 1 251 ? -12.594 -2.869 18.263 1.00 96.12 251 ARG A N 1
ATOM 1991 C CA . ARG A 1 251 ? -12.769 -1.409 18.206 1.00 96.12 251 ARG A CA 1
ATOM 1992 C C . ARG A 1 251 ? -14.105 -0.967 17.600 1.00 96.12 251 ARG A C 1
ATOM 1994 O O . ARG A 1 251 ? -14.276 0.235 17.416 1.00 96.12 251 ARG A O 1
ATOM 2001 N N . THR A 1 252 ? -14.980 -1.909 17.225 1.00 96.31 252 THR A N 1
ATOM 2002 C CA . THR A 1 252 ? -16.225 -1.670 16.466 1.00 96.31 252 THR A CA 1
ATOM 2003 C C . THR A 1 252 ? -16.027 -0.763 15.242 1.00 96.31 252 THR A C 1
ATOM 2005 O O . THR A 1 252 ? -16.891 0.032 14.873 1.00 96.31 252 THR A O 1
ATOM 2008 N N . ASN A 1 253 ? -14.873 -0.895 14.582 1.00 96.56 253 ASN A N 1
ATOM 2009 C CA . ASN A 1 253 ? -14.416 0.004 13.532 1.00 96.56 253 ASN A CA 1
ATOM 2010 C C . ASN A 1 253 ? -14.436 -0.674 12.152 1.00 96.56 253 ASN A C 1
ATOM 2012 O O . ASN A 1 253 ? -13.489 -1.357 11.750 1.00 96.56 253 ASN A O 1
ATOM 2016 N N . VAL A 1 254 ? -15.510 -0.430 11.394 1.00 96.75 254 VAL A N 1
ATOM 2017 C CA . VAL A 1 254 ? -15.713 -1.007 10.054 1.00 96.75 254 VAL A CA 1
ATOM 2018 C C . VAL A 1 254 ? -14.641 -0.594 9.045 1.00 96.75 254 VAL A C 1
ATOM 2020 O O . VAL A 1 254 ? -14.314 -1.381 8.160 1.00 96.75 254 VAL A O 1
ATOM 2023 N N . VAL A 1 255 ? -14.048 0.595 9.201 1.00 97.19 255 VAL A N 1
ATOM 2024 C CA . VAL A 1 255 ? -12.998 1.096 8.303 1.00 97.19 255 VAL A CA 1
ATOM 2025 C C . VAL A 1 255 ? -11.780 0.180 8.353 1.00 97.19 255 VAL A C 1
ATOM 2027 O O . VAL A 1 255 ? -11.174 -0.052 7.314 1.00 97.19 255 VAL A O 1
ATOM 2030 N N . ILE A 1 256 ? -11.458 -0.377 9.528 1.00 97.69 256 ILE A N 1
ATOM 20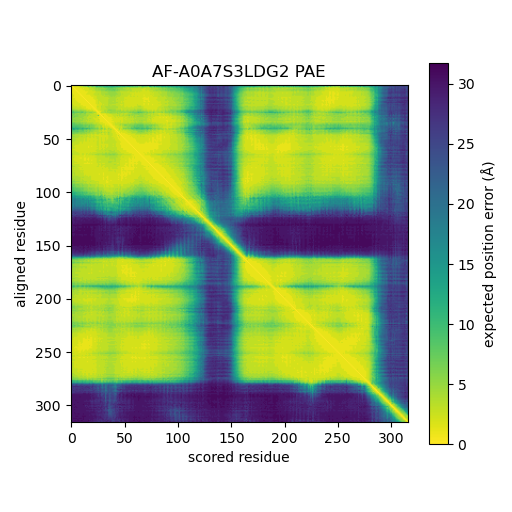31 C CA . ILE A 1 256 ? -10.368 -1.345 9.723 1.00 97.69 256 ILE A CA 1
ATOM 2032 C C . ILE A 1 256 ? -10.813 -2.759 9.331 1.00 97.69 256 ILE A C 1
ATOM 2034 O O . ILE A 1 256 ? -10.047 -3.490 8.704 1.00 97.69 256 ILE A O 1
ATOM 2038 N N . VAL A 1 257 ? -12.039 -3.161 9.681 1.00 98.25 257 VAL A N 1
ATOM 2039 C CA . VAL A 1 257 ? -12.535 -4.526 9.424 1.00 98.25 257 VAL A CA 1
ATOM 2040 C C . VAL A 1 257 ? -12.680 -4.811 7.932 1.00 98.25 257 VAL A C 1
ATOM 2042 O O . VAL A 1 257 ? -12.202 -5.844 7.472 1.00 98.25 257 VAL A O 1
ATOM 2045 N N . ALA A 1 258 ? -13.316 -3.918 7.172 1.00 97.06 258 ALA A N 1
ATOM 2046 C CA . ALA A 1 258 ? -13.674 -4.159 5.775 1.00 97.06 258 ALA A CA 1
ATOM 2047 C C . ALA A 1 258 ? -12.485 -4.534 4.861 1.00 97.06 258 ALA A C 1
ATOM 2049 O O . ALA A 1 258 ? -12.564 -5.576 4.200 1.00 97.06 258 ALA A O 1
ATOM 2050 N N . PRO A 1 259 ? -11.370 -3.778 4.823 1.00 96.81 259 PRO A N 1
ATOM 2051 C CA . PRO A 1 259 ? -10.257 -4.111 3.943 1.00 96.81 259 PRO A CA 1
ATOM 2052 C C . PRO A 1 259 ? -9.545 -5.372 4.436 1.00 96.81 259 PRO A C 1
ATOM 2054 O O . PRO A 1 259 ? -9.240 -6.256 3.643 1.00 96.81 259 PRO A O 1
ATOM 2057 N N . ASN A 1 260 ? -9.364 -5.534 5.749 1.00 97.81 260 ASN A N 1
ATOM 2058 C CA . ASN A 1 260 ? -8.700 -6.716 6.297 1.00 97.81 260 ASN A CA 1
ATOM 2059 C C . ASN A 1 260 ? -9.505 -8.003 6.080 1.00 97.81 260 ASN A C 1
ATOM 2061 O O . ASN A 1 260 ? -8.913 -9.032 5.765 1.00 97.81 260 ASN A O 1
ATOM 2065 N N . ALA A 1 261 ? -10.836 -7.948 6.153 1.00 97.88 261 ALA A N 1
ATOM 2066 C CA . ALA A 1 261 ? -11.696 -9.066 5.780 1.00 97.88 261 ALA A CA 1
ATOM 2067 C C . ALA A 1 261 ? -11.551 -9.411 4.288 1.00 97.88 261 ALA A C 1
ATOM 2069 O O . ALA A 1 261 ? -11.390 -10.581 3.943 1.00 97.88 261 ALA A O 1
ATOM 2070 N N . ALA A 1 262 ? -11.532 -8.408 3.401 1.00 97.12 262 ALA A N 1
ATOM 2071 C CA . ALA A 1 262 ? -11.297 -8.627 1.973 1.00 97.12 262 ALA A CA 1
ATOM 2072 C C . ALA A 1 262 ? -9.920 -9.267 1.712 1.00 97.12 262 ALA A C 1
ATOM 2074 O O . ALA A 1 262 ? -9.828 -10.274 1.010 1.00 97.12 262 ALA A O 1
ATOM 2075 N N . GLY A 1 263 ? -8.859 -8.741 2.330 1.00 96.56 263 GLY A N 1
ATOM 2076 C CA . GLY A 1 263 ? -7.511 -9.300 2.244 1.00 96.56 263 GLY A CA 1
ATOM 2077 C C . GLY A 1 263 ? -7.424 -10.735 2.772 1.00 96.56 263 GLY A C 1
ATOM 2078 O O . GLY A 1 263 ? -6.811 -11.587 2.129 1.00 96.56 263 GLY A O 1
ATOM 2079 N N . PHE A 1 264 ? -8.088 -11.030 3.893 1.00 97.75 264 PHE A N 1
ATOM 2080 C CA . PHE A 1 264 ? -8.154 -12.378 4.455 1.00 97.75 264 PHE A CA 1
ATOM 2081 C C . PHE A 1 264 ? -8.841 -13.356 3.494 1.00 97.75 264 PHE A C 1
ATOM 2083 O O . PHE A 1 264 ? -8.299 -14.424 3.211 1.00 97.75 264 PHE A O 1
ATOM 2090 N N . LEU A 1 265 ? -9.991 -12.979 2.923 1.00 97.94 265 LEU A N 1
ATOM 2091 C CA . LEU A 1 265 ? -10.714 -13.805 1.950 1.00 97.94 265 LEU A CA 1
ATOM 2092 C C . LEU A 1 265 ? -9.888 -14.068 0.683 1.00 97.94 265 LEU A C 1
ATOM 2094 O O . LEU A 1 265 ? -9.850 -15.201 0.198 1.00 97.94 265 LEU A O 1
ATOM 2098 N N . LEU A 1 266 ? -9.178 -13.056 0.172 1.00 96.81 266 LEU A N 1
ATOM 2099 C CA . LEU A 1 266 ? -8.254 -13.223 -0.954 1.00 96.81 266 LEU A CA 1
ATOM 2100 C C . LEU A 1 266 ? -7.103 -14.176 -0.605 1.00 96.81 266 LEU A C 1
ATOM 2102 O O . LEU A 1 266 ? -6.768 -15.048 -1.407 1.00 96.81 266 LEU A O 1
ATOM 2106 N N . GLY A 1 267 ? -6.536 -14.066 0.598 1.00 96.81 267 GLY A N 1
ATOM 2107 C CA . GLY A 1 267 ? -5.503 -14.983 1.082 1.00 96.81 267 GLY A CA 1
ATOM 2108 C C . GLY A 1 267 ? -6.009 -16.423 1.228 1.00 96.81 267 GLY A C 1
ATOM 2109 O O . GLY A 1 267 ? -5.316 -17.376 0.864 1.00 96.81 267 GLY A O 1
ATOM 2110 N N . VAL A 1 268 ? -7.246 -16.613 1.694 1.00 97.94 268 VAL A N 1
ATOM 2111 C CA . VAL A 1 268 ? -7.873 -17.941 1.761 1.00 97.94 268 VAL A CA 1
ATOM 2112 C C . VAL A 1 268 ? -8.042 -18.510 0.354 1.00 97.94 268 VAL A C 1
ATOM 2114 O O . VAL A 1 268 ? -7.643 -19.649 0.109 1.00 97.94 268 VAL A O 1
ATOM 2117 N N . ALA A 1 269 ? -8.529 -17.712 -0.600 1.00 97.06 269 ALA A N 1
ATOM 2118 C CA . ALA A 1 269 ? -8.646 -18.132 -1.995 1.00 97.06 269 ALA A CA 1
ATOM 2119 C C . ALA A 1 269 ? -7.282 -18.535 -2.595 1.00 97.06 269 ALA A C 1
ATOM 2121 O O . ALA A 1 269 ? -7.164 -19.595 -3.210 1.00 97.06 269 ALA A O 1
ATOM 2122 N N . GLN A 1 270 ? -6.227 -17.747 -2.364 1.00 96.81 270 GLN A N 1
ATOM 2123 C CA . GLN A 1 270 ? -4.860 -18.077 -2.792 1.00 96.81 270 GLN A CA 1
ATOM 2124 C C . GLN A 1 270 ? -4.323 -19.358 -2.140 1.00 96.81 270 GLN A C 1
ATOM 2126 O O . GLN A 1 270 ? -3.657 -20.154 -2.806 1.00 96.81 270 GLN A O 1
ATOM 2131 N N . SER A 1 271 ? -4.628 -19.583 -0.861 1.00 96.69 271 SER A N 1
ATOM 2132 C CA . SER A 1 271 ? -4.234 -20.801 -0.141 1.00 96.69 271 SER A CA 1
ATOM 2133 C C . SER A 1 271 ? -4.896 -22.036 -0.735 1.00 96.69 271 SER A C 1
ATOM 2135 O O . SER A 1 271 ? -4.217 -23.026 -1.001 1.00 96.69 271 SER A O 1
ATOM 2137 N N . ILE A 1 272 ? -6.199 -21.949 -1.012 1.00 96.50 272 ILE A N 1
ATOM 2138 C CA . ILE A 1 272 ? -6.963 -23.012 -1.666 1.00 96.50 272 ILE A CA 1
ATOM 2139 C C . ILE A 1 272 ? -6.338 -23.339 -3.028 1.00 96.50 272 ILE A C 1
ATOM 2141 O O . ILE A 1 272 ? -6.045 -24.499 -3.312 1.00 96.50 272 ILE A O 1
ATOM 2145 N N . LEU A 1 273 ? -6.039 -22.329 -3.849 1.00 95.44 273 LEU A N 1
ATOM 2146 C CA . LEU A 1 273 ? -5.401 -22.540 -5.152 1.00 95.44 273 LEU A CA 1
ATOM 2147 C C . LEU A 1 273 ? -4.025 -23.206 -5.045 1.00 95.44 273 LEU A C 1
ATOM 2149 O O . LEU A 1 273 ? -3.714 -24.059 -5.869 1.00 95.44 273 LEU A O 1
ATOM 2153 N N . CYS A 1 274 ? -3.224 -22.874 -4.029 1.00 93.50 274 CYS A N 1
ATOM 2154 C CA . CYS A 1 274 ? -1.934 -23.533 -3.791 1.00 93.50 274 CYS A CA 1
ATOM 2155 C C . CYS A 1 274 ? -2.064 -25.016 -3.408 1.00 93.50 274 CYS A C 1
ATOM 2157 O O . CYS A 1 274 ? -1.099 -25.762 -3.578 1.00 93.50 274 CYS A O 1
ATOM 2159 N N . MET A 1 275 ? -3.211 -25.436 -2.863 1.00 92.94 275 MET A N 1
ATOM 2160 C CA . MET A 1 275 ? -3.493 -26.842 -2.555 1.00 92.94 275 MET A CA 1
ATOM 2161 C C . MET A 1 275 ? -3.960 -27.612 -3.795 1.00 92.94 275 MET A C 1
ATOM 2163 O O . MET A 1 275 ? -3.591 -28.772 -3.956 1.00 92.94 275 MET A O 1
ATOM 2167 N N . TYR A 1 276 ? -4.737 -26.974 -4.677 1.00 94.88 276 TYR A N 1
ATOM 2168 C CA . TYR A 1 276 ? -5.268 -27.610 -5.890 1.00 94.88 276 TYR A CA 1
ATOM 2169 C C . TYR A 1 276 ? -4.285 -27.616 -7.070 1.00 94.88 276 TYR A C 1
ATOM 2171 O O . TYR A 1 276 ? -4.221 -28.602 -7.802 1.00 94.88 276 TYR A O 1
ATOM 2179 N N . TYR A 1 277 ? -3.515 -26.542 -7.264 1.00 93.50 277 TYR A N 1
ATOM 2180 C CA . TYR A 1 277 ? -2.573 -26.405 -8.376 1.00 93.50 277 TYR A CA 1
ATOM 2181 C C . TYR A 1 277 ? -1.125 -26.532 -7.882 1.00 93.50 277 TYR A C 1
ATOM 2183 O O . TYR A 1 277 ? -0.636 -25.633 -7.195 1.00 93.50 277 TYR A O 1
ATOM 2191 N N . PRO A 1 278 ? -0.403 -27.619 -8.213 1.00 89.50 278 PRO A N 1
ATOM 2192 C CA . PRO A 1 278 ? 0.995 -27.771 -7.831 1.00 89.50 278 PRO A CA 1
ATOM 2193 C C . PRO A 1 278 ? 1.910 -26.846 -8.646 1.00 89.50 278 PRO A C 1
ATOM 2195 O O . PRO A 1 278 ? 1.603 -26.463 -9.774 1.00 89.50 278 PRO A O 1
ATOM 2198 N N . VAL A 1 279 ? 3.086 -26.544 -8.093 1.00 87.12 279 VAL A N 1
ATOM 2199 C CA . VAL A 1 279 ? 4.130 -25.794 -8.808 1.00 87.12 279 VAL A CA 1
ATOM 2200 C C . VAL A 1 279 ? 4.693 -26.660 -9.938 1.00 87.12 279 VAL A C 1
ATOM 2202 O O . VAL A 1 279 ? 5.175 -27.771 -9.690 1.00 87.12 279 VAL A O 1
ATOM 2205 N N . ARG A 1 280 ? 4.683 -26.164 -11.181 1.00 81.44 280 ARG A N 1
ATOM 2206 C CA . ARG A 1 280 ? 5.291 -26.894 -12.308 1.00 81.44 280 ARG A CA 1
ATOM 2207 C C . ARG A 1 280 ? 6.821 -26.936 -12.175 1.00 81.44 280 ARG A C 1
ATOM 2209 O O . ARG A 1 280 ? 7.496 -25.909 -12.175 1.00 81.44 280 ARG A O 1
ATOM 2216 N N . LYS A 1 281 ? 7.387 -28.151 -12.142 1.00 58.03 281 LYS A N 1
ATOM 2217 C CA . LYS A 1 281 ? 8.830 -28.419 -11.942 1.00 58.03 281 LYS A CA 1
ATOM 2218 C C . LYS A 1 281 ? 9.760 -27.757 -12.976 1.00 58.03 281 LYS A C 1
ATOM 2220 O O . LYS A 1 281 ? 10.910 -27.483 -12.651 1.00 58.03 281 LYS A O 1
ATOM 2225 N N . GLY A 1 282 ? 9.268 -27.434 -14.176 1.00 55.78 282 GLY A N 1
ATOM 2226 C CA . GLY A 1 282 ? 10.069 -26.825 -15.250 1.00 55.78 282 GLY A CA 1
ATOM 2227 C C . GLY A 1 282 ? 10.663 -25.444 -14.926 1.00 55.78 282 GLY A C 1
ATOM 2228 O O . GLY A 1 282 ? 11.684 -25.087 -15.499 1.00 55.78 282 GLY A O 1
ATOM 2229 N N . ARG A 1 283 ? 10.085 -24.680 -13.982 1.00 52.16 283 ARG A N 1
ATOM 2230 C CA . ARG A 1 283 ? 10.631 -23.372 -13.551 1.00 52.16 283 ARG A CA 1
ATOM 2231 C C . ARG A 1 283 ? 11.576 -23.455 -12.352 1.00 52.16 283 ARG A C 1
ATOM 2233 O O . ARG A 1 283 ? 12.440 -22.597 -12.226 1.00 52.16 283 ARG A O 1
ATOM 2240 N N . LEU A 1 284 ? 11.459 -24.479 -11.501 1.00 49.34 284 LEU A N 1
ATOM 2241 C CA . LEU A 1 284 ? 12.385 -24.691 -10.378 1.00 49.34 284 LEU A CA 1
ATOM 2242 C C . LEU A 1 284 ? 13.795 -25.026 -10.878 1.00 49.34 284 LEU A C 1
ATOM 2244 O O . LEU A 1 284 ? 14.752 -24.433 -10.396 1.00 49.34 284 LEU A O 1
ATOM 2248 N N . GLY A 1 285 ? 13.912 -25.850 -11.926 1.00 40.31 285 GLY A N 1
ATOM 2249 C CA . GLY A 1 285 ? 15.206 -26.152 -12.548 1.00 40.31 285 GLY A CA 1
ATOM 2250 C C . GLY A 1 285 ? 15.883 -24.939 -13.197 1.00 40.31 285 GLY A C 1
ATOM 2251 O O . GLY A 1 285 ? 17.103 -24.864 -13.211 1.00 40.31 285 GLY A O 1
ATOM 2252 N N . ALA A 1 286 ? 15.121 -23.953 -13.681 1.00 48.75 286 ALA A N 1
ATOM 2253 C CA . ALA A 1 286 ? 15.673 -22.722 -14.257 1.00 48.75 286 ALA A CA 1
ATOM 2254 C C . ALA A 1 286 ? 16.094 -21.689 -13.194 1.00 48.75 286 ALA A C 1
ATOM 2256 O O . ALA A 1 286 ? 17.012 -20.914 -13.431 1.00 48.75 286 ALA A O 1
ATOM 2257 N N . VAL A 1 287 ? 15.455 -21.679 -12.018 1.00 46.72 287 VAL A N 1
ATOM 2258 C CA . VAL A 1 287 ? 15.866 -20.833 -10.881 1.00 46.72 287 VAL A CA 1
ATOM 2259 C C . VAL A 1 287 ? 17.076 -21.436 -10.160 1.00 46.72 287 VAL A C 1
ATOM 2261 O O . VAL A 1 287 ? 17.963 -20.698 -9.742 1.00 46.72 287 VAL A O 1
ATOM 2264 N N . GLU A 1 288 ? 17.153 -22.765 -10.067 1.00 42.03 288 GLU A N 1
ATOM 2265 C CA . GLU A 1 288 ? 18.292 -23.477 -9.477 1.00 42.03 288 GLU A CA 1
ATOM 2266 C C . GLU A 1 288 ? 19.523 -23.440 -10.406 1.00 42.03 288 GLU A C 1
ATOM 2268 O O . GLU A 1 288 ? 20.623 -23.118 -9.958 1.00 42.03 288 GLU A O 1
ATOM 2273 N N . ASN A 1 289 ? 19.328 -23.606 -11.722 1.00 34.91 289 ASN A N 1
ATOM 2274 C CA . ASN A 1 289 ? 20.399 -23.491 -12.725 1.00 34.91 289 ASN A CA 1
ATOM 2275 C C . ASN A 1 289 ? 20.676 -22.045 -13.188 1.00 34.91 289 ASN A C 1
ATOM 2277 O O . ASN A 1 289 ? 21.657 -21.808 -13.885 1.00 34.91 289 ASN A O 1
ATOM 2281 N N . GLY A 1 290 ? 19.841 -21.077 -12.792 1.00 37.50 290 GLY A N 1
ATOM 2282 C CA . GLY A 1 290 ? 20.016 -19.638 -13.034 1.00 37.50 290 GLY A CA 1
ATOM 2283 C C . GLY A 1 290 ? 20.979 -18.957 -12.058 1.00 37.50 290 GLY A C 1
ATOM 2284 O O . GLY A 1 290 ? 21.254 -17.766 -12.195 1.00 37.50 290 GLY A O 1
ATOM 2285 N N . THR A 1 291 ? 21.564 -19.714 -11.122 1.00 38.44 291 THR A N 1
ATOM 2286 C CA . THR A 1 291 ? 22.857 -19.366 -10.511 1.00 38.44 291 THR A CA 1
ATOM 2287 C C . THR A 1 291 ? 23.966 -19.684 -11.518 1.00 38.44 291 THR A C 1
ATOM 2289 O O . THR A 1 291 ? 24.902 -20.436 -11.245 1.00 38.44 291 THR A O 1
ATOM 2292 N N . THR A 1 292 ? 23.851 -19.149 -12.733 1.00 38.00 292 THR A N 1
ATOM 2293 C CA . THR A 1 292 ? 24.977 -19.089 -13.651 1.00 38.00 292 THR A CA 1
ATOM 2294 C C . THR A 1 292 ? 26.034 -18.280 -12.927 1.00 38.00 292 THR A C 1
ATOM 2296 O O . THR A 1 292 ? 25.781 -17.156 -12.493 1.00 38.00 292 THR A O 1
ATOM 2299 N N . ARG A 1 293 ? 27.204 -18.888 -12.739 1.00 34.12 293 ARG A N 1
ATOM 2300 C CA . ARG A 1 293 ? 28.421 -18.211 -12.312 1.00 34.12 293 ARG A CA 1
ATOM 2301 C C . ARG A 1 293 ? 28.616 -16.976 -13.193 1.00 34.12 293 ARG A C 1
ATOM 2303 O O . ARG A 1 293 ? 29.229 -17.065 -14.250 1.00 34.12 293 ARG A O 1
ATOM 2310 N N . ILE A 1 294 ? 28.132 -15.820 -12.752 1.00 41.12 294 ILE A N 1
ATOM 2311 C CA . ILE A 1 294 ? 28.757 -14.560 -13.120 1.00 41.12 294 ILE A CA 1
ATOM 2312 C C . ILE A 1 294 ? 30.016 -14.545 -12.267 1.00 41.12 294 ILE A C 1
ATOM 2314 O O . ILE A 1 294 ? 30.032 -14.063 -11.136 1.00 41.12 294 ILE A O 1
ATOM 2318 N N . SER A 1 295 ? 31.048 -15.217 -12.774 1.00 34.75 295 SER A N 1
ATOM 2319 C CA . SER A 1 295 ? 32.412 -14.979 -12.339 1.00 34.75 295 SER A CA 1
ATOM 2320 C C . SER A 1 295 ? 32.604 -13.469 -12.413 1.00 34.75 295 SER A C 1
ATOM 2322 O O . SER A 1 295 ? 32.498 -12.893 -13.495 1.00 34.75 295 SER A O 1
ATOM 2324 N N . ALA A 1 296 ? 32.791 -12.821 -11.264 1.00 34.78 296 ALA A N 1
ATOM 2325 C CA . ALA A 1 296 ? 33.170 -11.419 -11.237 1.00 34.78 296 ALA A CA 1
ATOM 2326 C C . ALA A 1 296 ? 34.403 -11.253 -12.146 1.00 34.78 296 ALA A C 1
ATOM 2328 O O . ALA A 1 296 ? 35.344 -12.042 -12.003 1.00 34.78 296 ALA A O 1
ATOM 2329 N N . PRO A 1 297 ? 34.414 -10.297 -13.091 1.00 36.25 297 PRO A N 1
ATOM 2330 C CA . PRO A 1 297 ? 35.588 -10.081 -13.916 1.00 36.25 297 PRO A CA 1
ATOM 2331 C C . PRO A 1 297 ? 36.731 -9.656 -12.993 1.00 36.25 297 PRO A C 1
ATOM 2333 O O . PRO A 1 297 ? 36.644 -8.661 -12.276 1.00 36.25 297 PRO A O 1
ATOM 2336 N N . SER A 1 298 ? 37.797 -10.453 -12.959 1.00 40.50 298 SER A N 1
ATOM 2337 C CA . SER A 1 298 ? 38.928 -10.286 -12.043 1.00 40.50 298 SER A CA 1
ATOM 2338 C C . SER A 1 298 ? 39.891 -9.161 -12.447 1.00 40.50 298 SER A C 1
ATOM 2340 O O . SER A 1 298 ? 40.978 -9.063 -11.884 1.00 40.50 298 SER A O 1
ATOM 2342 N N . SER A 1 299 ? 39.534 -8.300 -13.406 1.00 38.97 299 SER A N 1
A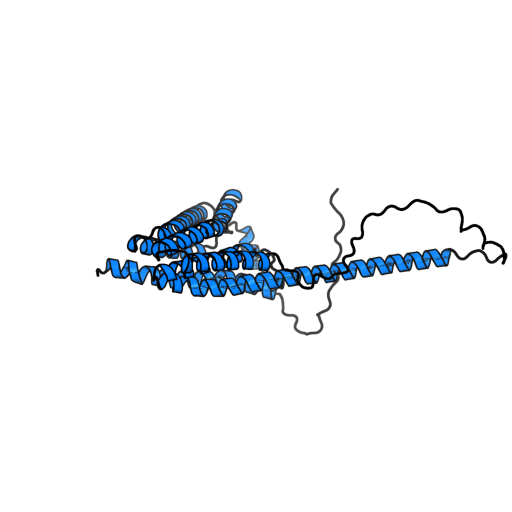TOM 2343 C CA . SER A 1 299 ? 40.322 -7.106 -13.716 1.00 38.97 299 SER A CA 1
ATOM 2344 C C . SER A 1 299 ? 39.491 -6.007 -14.385 1.00 38.97 299 SER A C 1
ATOM 2346 O O . SER A 1 299 ? 38.527 -6.278 -15.095 1.00 38.97 299 SER A O 1
ATOM 2348 N N . ILE A 1 300 ? 39.908 -4.758 -14.169 1.00 44.12 300 ILE A N 1
ATOM 2349 C CA . ILE A 1 300 ? 39.263 -3.513 -14.627 1.00 44.12 300 ILE A CA 1
ATOM 2350 C C . ILE A 1 300 ? 39.340 -3.329 -16.164 1.00 44.12 300 ILE A C 1
ATOM 2352 O O . ILE A 1 300 ? 38.754 -2.396 -16.704 1.00 44.12 300 ILE A O 1
ATOM 2356 N N . HIS A 1 301 ? 40.011 -4.224 -16.895 1.00 42.72 301 HIS A N 1
ATOM 2357 C CA . HIS A 1 301 ? 40.336 -4.022 -18.309 1.00 42.72 301 HIS A CA 1
ATOM 2358 C C . HIS A 1 301 ? 39.268 -4.491 -19.322 1.00 42.72 301 HIS A C 1
ATOM 2360 O O . HIS A 1 301 ? 39.441 -4.248 -20.513 1.00 42.72 301 HIS A O 1
ATOM 2366 N N . ASP A 1 302 ? 38.164 -5.102 -18.869 1.00 40.22 302 ASP A N 1
ATOM 2367 C CA . ASP A 1 302 ? 37.139 -5.724 -19.736 1.00 40.22 302 ASP A CA 1
ATOM 2368 C C . ASP A 1 302 ? 35.860 -4.876 -19.945 1.00 40.22 302 ASP A C 1
ATOM 2370 O O . ASP A 1 302 ? 34.866 -5.343 -20.494 1.00 40.22 302 ASP A O 1
ATOM 2374 N N . MET A 1 303 ? 35.857 -3.602 -19.534 1.00 42.59 303 MET A N 1
ATOM 2375 C CA . MET A 1 303 ? 34.732 -2.674 -19.749 1.00 42.59 303 MET A CA 1
ATOM 2376 C C . MET A 1 303 ? 34.763 -2.024 -21.144 1.00 42.59 303 MET A C 1
ATOM 2378 O O . MET A 1 303 ? 34.796 -0.800 -21.264 1.00 42.59 303 MET A O 1
ATOM 2382 N N . THR A 1 304 ? 34.731 -2.826 -22.210 1.00 42.19 304 THR A N 1
ATOM 2383 C CA . THR A 1 304 ? 34.353 -2.320 -23.543 1.00 42.19 304 THR A CA 1
ATOM 2384 C C . THR A 1 304 ? 32.997 -2.899 -23.951 1.00 42.19 304 THR A C 1
ATOM 2386 O O . THR A 1 304 ? 32.779 -4.100 -23.781 1.00 42.19 304 THR A O 1
ATOM 2389 N N . PRO A 1 305 ? 32.046 -2.081 -24.446 1.00 39.88 305 PRO A N 1
ATOM 2390 C CA . PRO A 1 305 ? 30.769 -2.593 -24.927 1.00 39.88 305 PRO A CA 1
ATOM 2391 C C . PRO A 1 305 ? 31.000 -3.490 -26.147 1.00 39.88 305 PRO A C 1
ATOM 2393 O O . PRO A 1 305 ? 31.516 -3.034 -27.166 1.00 39.88 305 PRO A O 1
ATOM 2396 N N . GLN A 1 306 ? 30.617 -4.761 -26.048 1.00 40.47 306 GLN A N 1
ATOM 2397 C CA . GLN A 1 306 ? 30.522 -5.649 -27.206 1.00 40.47 306 GLN A CA 1
ATOM 2398 C C . GLN A 1 306 ? 29.326 -5.206 -28.071 1.00 40.47 306 GLN A C 1
ATOM 2400 O O . GLN A 1 306 ? 28.250 -4.956 -27.517 1.00 40.47 306 GLN A O 1
ATOM 2405 N N . PRO A 1 307 ? 29.475 -5.097 -29.403 1.00 34.41 307 PRO A N 1
ATOM 2406 C CA . PRO A 1 307 ? 28.367 -4.759 -30.285 1.00 34.41 307 PRO A CA 1
ATOM 2407 C C . PRO A 1 307 ? 27.350 -5.908 -30.313 1.00 34.41 307 PRO A C 1
ATOM 2409 O O . PRO A 1 307 ? 27.710 -7.077 -30.444 1.00 34.41 307 PRO A O 1
ATOM 2412 N N . ILE A 1 308 ? 26.069 -5.566 -30.176 1.00 42.38 308 ILE A N 1
ATOM 2413 C CA . ILE A 1 308 ? 24.960 -6.517 -30.282 1.00 42.38 308 ILE A CA 1
ATOM 2414 C C . ILE A 1 308 ? 24.860 -6.951 -31.747 1.00 42.38 308 ILE A C 1
ATOM 2416 O O . ILE A 1 308 ? 24.626 -6.122 -32.626 1.00 42.38 308 ILE A O 1
ATOM 2420 N N . ALA A 1 309 ? 25.050 -8.246 -31.999 1.00 38.03 309 ALA A N 1
ATOM 2421 C CA . ALA A 1 309 ? 24.778 -8.858 -33.291 1.00 38.03 309 ALA A CA 1
ATOM 2422 C C . ALA A 1 309 ? 23.298 -8.653 -33.655 1.00 38.03 309 ALA A C 1
ATOM 2424 O O . ALA A 1 309 ? 22.406 -8.948 -32.859 1.00 38.03 309 ALA A O 1
ATOM 2425 N N . GLN A 1 310 ? 23.058 -8.108 -34.845 1.00 36.41 310 GLN A N 1
ATOM 2426 C CA . GLN A 1 310 ? 21.734 -8.002 -35.444 1.00 36.41 310 GLN A CA 1
ATOM 2427 C C . GLN A 1 310 ? 21.258 -9.404 -35.835 1.00 36.41 310 GLN A C 1
ATOM 2429 O O . GLN A 1 310 ? 21.815 -10.000 -36.751 1.00 36.41 310 GLN A O 1
ATOM 2434 N N . ASP A 1 311 ? 20.234 -9.909 -35.150 1.00 33.56 311 ASP A N 1
ATOM 2435 C CA . ASP A 1 311 ? 19.419 -11.025 -35.634 1.00 33.56 311 ASP A CA 1
ATOM 2436 C C . ASP A 1 311 ? 18.250 -10.404 -36.410 1.00 33.56 311 ASP A C 1
ATOM 2438 O O . ASP A 1 311 ? 17.243 -9.970 -35.844 1.00 33.56 311 ASP A O 1
ATOM 2442 N N . VAL A 1 312 ? 18.458 -10.247 -37.714 1.00 39.81 312 VAL A N 1
ATOM 2443 C CA . VAL A 1 312 ? 17.427 -9.907 -38.692 1.00 39.81 312 VAL A CA 1
ATOM 2444 C C . VAL A 1 312 ? 17.336 -11.117 -39.607 1.00 39.81 312 VAL A C 1
ATOM 2446 O O . VAL A 1 312 ? 18.315 -11.417 -40.278 1.00 39.81 312 VAL A O 1
ATOM 2449 N N . ASP A 1 313 ? 16.198 -11.810 -39.531 1.00 36.81 313 ASP A N 1
ATOM 2450 C CA . ASP A 1 313 ? 15.545 -12.637 -40.561 1.00 36.81 313 ASP A CA 1
ATOM 2451 C C . ASP A 1 313 ? 14.916 -13.890 -39.934 1.00 36.81 313 ASP A C 1
ATOM 2453 O O . ASP A 1 313 ? 15.608 -14.827 -39.555 1.00 36.81 313 ASP A O 1
ATOM 2457 N N . ASP A 1 314 ? 13.588 -13.850 -39.760 1.00 37.00 314 ASP A N 1
ATOM 2458 C CA . ASP A 1 314 ? 12.654 -14.945 -40.089 1.00 37.00 314 ASP A CA 1
ATOM 2459 C C . ASP A 1 314 ? 11.264 -14.667 -39.490 1.00 37.00 314 ASP A C 1
ATOM 2461 O O . ASP A 1 314 ? 10.886 -15.198 -38.449 1.00 37.00 314 ASP A O 1
ATOM 2465 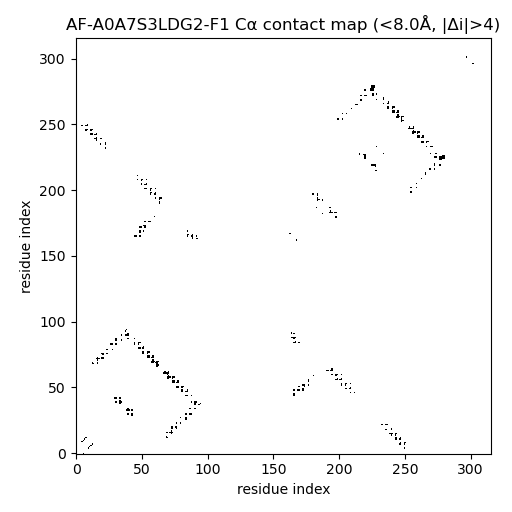N N . PHE A 1 315 ? 10.479 -13.830 -40.176 1.00 34.16 315 PHE A N 1
ATOM 2466 C CA . PHE A 1 315 ? 9.012 -13.899 -40.168 1.00 34.16 315 PHE A CA 1
ATOM 2467 C C . PHE A 1 315 ? 8.485 -13.400 -41.521 1.00 34.16 315 PHE A C 1
ATOM 2469 O O . PHE A 1 315 ? 8.231 -12.209 -41.710 1.00 34.16 315 PHE A O 1
ATOM 2476 N N . VAL A 1 316 ? 8.333 -14.345 -42.451 1.00 42.16 316 VAL A N 1
ATOM 2477 C CA . VAL A 1 316 ? 7.313 -14.320 -43.512 1.00 42.16 316 VAL A CA 1
ATOM 2478 C C . VAL A 1 316 ? 6.211 -15.285 -43.098 1.00 42.16 316 VAL A C 1
ATOM 2480 O O . VAL A 1 316 ? 6.560 -16.390 -42.623 1.00 42.16 316 VAL A O 1
#